Protein AF-A0A926AJ65-F1 (afdb_monomer_lite)

Secondary structure (DSSP, 8-state):
-TT----HHHHHHHHHHHHHHHHHHHHHHHHTTPPSS--GGGGSHHHHHHHHHHHHHHHHHHHHHHHHH----HHHHHHHHTTT-TTHHHHHHHHHHTT--HHHHHHHHHHHHHHHHHTT--SGGGS-HHHHHHHHHHTT--S----GGGGGG-SHHHHHHH--STT-SSHHHHHHHHHHHHHHHT-

Foldseek 3Di:
DVPDDDPVLVVLLVVLVVLLVVLVVVVCVLPPPDDPDDDPSCVCNCVSVVVNVVSVVVSVVVVVVCVVPDDDDCVVVQVCQQAPAPLLVLLLVVVVVVPDPSVLSNVLSVVLSVVCVVVVHGHSLPDDQVSSQVSCVVSVNPVDRDDPVSCCSTTPVSVQVPPDDQPRPDDPNVVVVVVVVCVVVVD

pLDDT: mean 94.59, std 4.13, range [70.62, 98.5]

Radius of gyration: 26.67 Å; chains: 1; bounding box: 52×40×73 Å

Sequence (187 aa):
MPQKRNPDMLELIRGRCGNVYGDLFALMTILKGLPIGYNRDLQEDKRIVFRAYDTVSSCLTMAAAIVNSASYDKEKIEPTLDRGFLDATSLAEYLVTKGVPFRTAHHIVGTLVAKCEKDGKHALSQLSLDEFNEALKSHSVQSVTLTNEVYESLGAKNVVKRYQSAGAAGGKPFEEQLNSWKERLGV

Structure (mmCIF, N/CA/C/O backbone):
data_AF-A0A926AJ65-F1
#
_entry.id   AF-A0A926AJ65-F1
#
loop_
_atom_site.group_PDB
_atom_site.id
_atom_site.type_symbol
_atom_site.label_atom_id
_atom_site.label_alt_id
_atom_site.label_comp_id
_atom_site.label_asym_id
_atom_site.label_entity_id
_atom_site.label_seq_id
_atom_site.pdbx_PDB_ins_code
_atom_site.Cartn_x
_atom_site.Cartn_y
_atom_site.Cartn_z
_atom_site.occupancy
_atom_site.B_iso_or_equiv
_atom_site.auth_seq_id
_atom_site.auth_comp_id
_atom_site.auth_asym_id
_atom_site.auth_atom_id
_atom_site.pdbx_PDB_model_num
ATOM 1 N N . MET A 1 1 ? 23.328 -17.833 10.676 1.00 70.62 1 MET A N 1
ATOM 2 C CA . MET A 1 1 ? 21.963 -17.543 11.174 1.00 70.62 1 MET A CA 1
ATOM 3 C C . MET A 1 1 ? 20.959 -18.237 10.252 1.00 70.62 1 MET A C 1
ATOM 5 O O . MET A 1 1 ? 20.548 -17.619 9.279 1.00 70.62 1 MET A O 1
ATOM 9 N N . PRO A 1 2 ? 20.620 -19.519 10.487 1.00 80.50 2 PRO A N 1
ATOM 10 C CA . PRO A 1 2 ? 19.770 -20.323 9.587 1.00 80.50 2 PRO A CA 1
ATOM 11 C C . PRO A 1 2 ? 18.375 -19.735 9.306 1.00 80.50 2 PRO A C 1
ATOM 13 O O . PRO A 1 2 ? 17.802 -19.940 8.244 1.00 80.50 2 PRO A O 1
ATOM 16 N N . GLN A 1 3 ? 17.844 -18.971 10.256 1.00 85.94 3 GLN A N 1
ATOM 17 C CA . GLN A 1 3 ? 16.554 -18.290 10.190 1.00 85.94 3 GLN A CA 1
ATOM 18 C C . GLN A 1 3 ? 16.587 -16.968 9.409 1.00 85.94 3 GLN A C 1
ATOM 20 O O . GLN A 1 3 ? 15.540 -16.452 9.025 1.00 85.94 3 GLN A O 1
ATOM 25 N N . LYS A 1 4 ? 17.776 -16.384 9.204 1.00 90.94 4 LYS A N 1
ATOM 26 C CA . LYS A 1 4 ? 17.916 -15.088 8.538 1.00 90.94 4 LYS A CA 1
ATOM 27 C C . LYS A 1 4 ? 17.890 -15.309 7.029 1.00 90.94 4 LYS A C 1
ATOM 29 O O . LYS A 1 4 ? 18.892 -15.705 6.443 1.00 90.94 4 LYS A O 1
ATOM 34 N N . ARG A 1 5 ? 16.737 -15.045 6.418 1.00 88.44 5 ARG A N 1
ATOM 35 C CA . ARG A 1 5 ? 16.595 -14.937 4.963 1.00 88.44 5 ARG A CA 1
ATOM 36 C C . ARG A 1 5 ? 16.690 -13.468 4.582 1.00 88.44 5 ARG A C 1
ATOM 38 O O . ARG A 1 5 ? 15.913 -12.659 5.084 1.00 88.44 5 ARG A O 1
ATOM 45 N N . ASN A 1 6 ? 17.650 -13.128 3.734 1.00 94.81 6 ASN A N 1
ATOM 46 C CA . ASN A 1 6 ? 17.783 -11.770 3.228 1.00 94.81 6 ASN A CA 1
ATOM 47 C C . ASN A 1 6 ? 16.851 -11.593 2.019 1.00 94.81 6 ASN A C 1
ATOM 49 O O . ASN A 1 6 ? 16.730 -12.512 1.205 1.00 94.81 6 ASN A O 1
ATOM 53 N N . PRO A 1 7 ? 16.190 -10.438 1.867 1.00 95.25 7 PRO A N 1
ATOM 54 C CA . PRO A 1 7 ? 15.351 -10.152 0.711 1.00 95.25 7 PRO A CA 1
ATOM 55 C C . PRO A 1 7 ? 16.193 -9.724 -0.508 1.00 95.25 7 PRO A C 1
ATOM 57 O O . PRO A 1 7 ? 15.849 -8.758 -1.186 1.00 95.25 7 PRO A O 1
ATOM 60 N N . ASP A 1 8 ? 17.285 -10.439 -0.812 1.00 96.06 8 ASP A N 1
ATOM 61 C CA . ASP A 1 8 ? 18.315 -10.015 -1.779 1.00 96.06 8 ASP A CA 1
ATOM 62 C C . ASP A 1 8 ? 17.716 -9.681 -3.154 1.00 96.06 8 ASP A C 1
ATOM 64 O O . ASP A 1 8 ? 18.039 -8.666 -3.768 1.00 96.06 8 ASP A O 1
ATOM 68 N N . MET A 1 9 ? 16.782 -10.506 -3.638 1.00 95.81 9 MET A N 1
ATOM 69 C CA . MET A 1 9 ? 16.136 -10.271 -4.933 1.00 95.81 9 MET A CA 1
ATOM 70 C C . MET A 1 9 ? 15.247 -9.021 -4.933 1.00 95.81 9 MET A C 1
ATOM 72 O O . MET A 1 9 ? 15.225 -8.298 -5.925 1.00 95.81 9 MET A O 1
ATOM 76 N N . LEU A 1 10 ? 14.554 -8.721 -3.829 1.00 97.06 10 LEU A N 1
ATOM 77 C CA . LEU A 1 10 ? 13.775 -7.483 -3.698 1.00 97.06 10 LEU A CA 1
ATOM 78 C C . LEU A 1 10 ? 14.698 -6.258 -3.659 1.00 97.06 10 LEU A C 1
ATOM 80 O O . LEU A 1 10 ? 14.395 -5.231 -4.269 1.00 97.06 10 LEU A O 1
ATOM 84 N N . GLU A 1 11 ? 15.846 -6.371 -2.989 1.00 98.25 11 GLU A N 1
ATOM 85 C CA . GLU A 1 11 ? 16.864 -5.320 -2.962 1.00 98.25 11 GLU A CA 1
ATOM 86 C C . GLU A 1 11 ? 17.446 -5.059 -4.355 1.00 98.25 11 GLU A C 1
ATOM 88 O O . GLU A 1 11 ? 17.539 -3.900 -4.767 1.00 98.25 11 GLU A O 1
ATOM 93 N N . LEU A 1 12 ? 17.756 -6.115 -5.113 1.00 98.00 12 LEU A N 1
ATOM 94 C CA . LEU A 1 12 ? 18.240 -6.007 -6.489 1.00 98.00 12 LEU A CA 1
ATOM 95 C C . LEU A 1 12 ? 17.191 -5.416 -7.434 1.00 98.00 12 LEU A C 1
ATOM 97 O O . LEU A 1 12 ? 17.538 -4.546 -8.230 1.00 98.00 12 LEU A O 1
ATOM 101 N N . ILE A 1 13 ? 15.925 -5.842 -7.347 1.00 98.25 13 ILE A N 1
ATOM 102 C CA . ILE A 1 13 ? 14.828 -5.262 -8.143 1.00 98.25 13 ILE A CA 1
ATOM 103 C C . ILE A 1 13 ? 14.740 -3.754 -7.884 1.00 98.25 13 ILE A C 1
ATOM 105 O O . ILE A 1 13 ? 14.717 -2.965 -8.830 1.00 98.25 13 ILE A O 1
ATOM 109 N N . ARG A 1 14 ? 14.769 -3.341 -6.610 1.00 98.25 14 ARG A N 1
ATOM 110 C CA . ARG A 1 14 ? 14.761 -1.923 -6.227 1.00 98.25 14 ARG A CA 1
ATOM 111 C C . ARG A 1 14 ? 15.988 -1.177 -6.759 1.00 98.25 14 ARG A C 1
ATOM 113 O O . ARG A 1 14 ? 15.835 -0.096 -7.317 1.00 98.25 14 ARG A O 1
ATOM 120 N N . GLY A 1 15 ? 17.187 -1.742 -6.620 1.00 98.19 15 GLY A N 1
ATOM 121 C CA . GLY A 1 15 ? 18.431 -1.119 -7.084 1.00 98.19 15 GLY A CA 1
ATOM 122 C C . GLY A 1 15 ? 18.492 -0.949 -8.605 1.00 98.19 15 GLY A C 1
ATOM 123 O O . GLY A 1 15 ? 18.902 0.098 -9.102 1.00 98.19 15 GLY A O 1
ATOM 124 N N . ARG A 1 16 ? 18.005 -1.942 -9.358 1.00 98.12 16 ARG A N 1
ATOM 125 C CA . ARG A 1 16 ? 17.965 -1.928 -10.831 1.00 98.12 16 ARG A CA 1
ATOM 126 C C . ARG A 1 16 ? 17.068 -0.837 -11.415 1.00 98.12 16 ARG A C 1
ATOM 128 O O . ARG A 1 16 ? 17.271 -0.471 -12.570 1.00 98.12 16 ARG A O 1
ATOM 135 N N . CYS A 1 17 ? 16.150 -0.266 -10.633 1.00 98.12 17 CYS A N 1
ATOM 136 C CA . CYS A 1 17 ? 15.408 0.935 -11.027 1.00 98.12 17 CYS A CA 1
ATOM 137 C C . CYS A 1 17 ? 16.356 2.074 -11.454 1.00 98.12 17 CYS A C 1
ATOM 139 O O . CYS A 1 17 ? 16.127 2.728 -12.470 1.00 98.12 17 CYS A O 1
ATOM 141 N N . GLY A 1 18 ? 17.487 2.239 -10.753 1.00 98.12 18 GLY A N 1
ATOM 142 C CA . GLY A 1 18 ? 18.501 3.236 -11.101 1.00 98.12 18 GLY A CA 1
ATOM 143 C C . GLY A 1 18 ? 19.121 3.026 -12.486 1.00 98.12 18 GLY A C 1
ATOM 144 O O . GLY A 1 18 ? 19.379 4.000 -13.189 1.00 98.12 18 GLY A O 1
ATOM 145 N N . ASN A 1 19 ? 19.296 1.773 -12.921 1.00 95.81 19 ASN A N 1
ATOM 146 C CA . ASN A 1 19 ? 19.821 1.468 -14.255 1.00 95.81 19 ASN A CA 1
ATOM 147 C C . ASN A 1 19 ? 18.843 1.909 -15.347 1.00 95.81 19 ASN A C 1
ATOM 149 O O . ASN A 1 19 ? 19.255 2.564 -16.297 1.00 95.81 19 ASN A O 1
ATOM 153 N N . VAL A 1 20 ? 17.552 1.609 -15.173 1.00 98.19 20 VAL A N 1
ATOM 154 C CA . VAL A 1 20 ? 16.499 1.983 -16.132 1.00 98.19 20 VAL A CA 1
ATOM 155 C C . VAL A 1 20 ? 16.359 3.504 -16.227 1.00 98.19 20 VAL A C 1
ATOM 157 O O . VAL A 1 20 ? 16.194 4.046 -17.318 1.00 98.19 20 VAL A O 1
ATOM 160 N N . TYR A 1 21 ? 16.488 4.221 -15.106 1.00 98.50 21 TYR A N 1
ATOM 161 C CA . TYR A 1 21 ? 16.575 5.682 -15.135 1.00 98.50 21 TYR A CA 1
ATOM 162 C C . TYR A 1 21 ? 17.823 6.162 -15.874 1.00 98.50 21 TYR A C 1
ATOM 164 O O . TYR A 1 21 ? 17.714 7.036 -16.729 1.00 98.50 21 TYR A O 1
ATOM 172 N N . GLY A 1 22 ? 18.991 5.575 -15.606 1.00 98.31 22 GLY A N 1
ATOM 173 C CA . GLY A 1 22 ? 20.217 5.889 -16.341 1.00 98.31 22 GLY A CA 1
ATOM 174 C C . GLY A 1 22 ? 20.065 5.699 -17.853 1.00 98.31 22 GLY A C 1
ATOM 175 O O . GLY A 1 22 ? 20.469 6.571 -18.619 1.00 98.31 22 GLY A O 1
ATOM 176 N N . ASP A 1 23 ? 19.421 4.609 -18.275 1.00 98.12 23 ASP A N 1
ATOM 177 C CA . ASP A 1 23 ? 19.080 4.336 -19.673 1.00 98.12 23 ASP A CA 1
ATOM 178 C C . ASP A 1 23 ? 18.185 5.430 -20.268 1.00 98.12 23 ASP A C 1
ATOM 180 O O . ASP A 1 23 ? 18.505 6.006 -21.311 1.00 98.12 23 ASP A O 1
ATOM 184 N N . LEU A 1 24 ? 17.102 5.790 -19.575 1.00 98.31 24 LEU A N 1
ATOM 185 C CA . LEU A 1 24 ? 16.201 6.858 -20.006 1.00 98.31 24 LEU A CA 1
ATOM 186 C C . LEU A 1 24 ? 16.937 8.198 -20.171 1.00 98.31 24 LEU A C 1
ATOM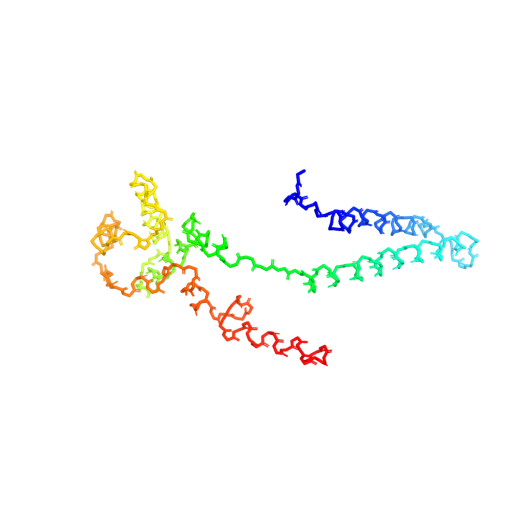 188 O O . LEU A 1 24 ? 16.803 8.859 -21.203 1.00 98.31 24 LEU A O 1
ATOM 192 N N . PHE A 1 25 ? 17.735 8.600 -19.179 1.00 98.50 25 PHE A N 1
ATOM 193 C CA . PHE A 1 25 ? 18.487 9.857 -19.225 1.00 98.50 25 PHE A CA 1
ATOM 194 C C . PHE A 1 25 ? 19.553 9.867 -20.324 1.00 98.50 25 PHE A C 1
ATOM 196 O O . PHE A 1 25 ? 19.731 10.896 -20.982 1.00 98.50 25 PHE A O 1
ATOM 203 N N . ALA A 1 26 ? 20.227 8.741 -20.567 1.00 98.06 26 ALA A N 1
ATOM 204 C CA . ALA A 1 26 ? 21.173 8.612 -21.669 1.00 98.06 26 ALA A CA 1
ATOM 205 C C . ALA A 1 26 ? 20.478 8.824 -23.023 1.00 98.06 26 ALA A C 1
ATOM 207 O O . ALA A 1 26 ? 20.933 9.647 -23.818 1.00 98.06 26 A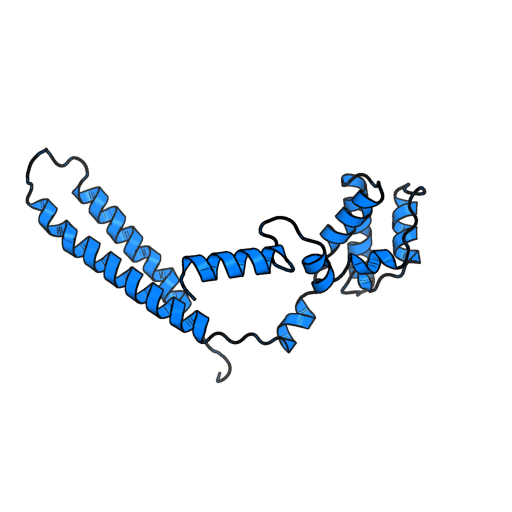LA A O 1
ATOM 208 N N . LEU A 1 27 ? 19.334 8.166 -23.252 1.00 98.00 27 LEU A N 1
ATOM 209 C CA . LEU A 1 27 ? 18.575 8.308 -24.497 1.00 98.00 27 LEU A CA 1
ATOM 210 C C . LEU A 1 27 ? 18.075 9.744 -24.707 1.00 98.00 27 LEU A C 1
ATOM 212 O O . LEU A 1 27 ? 18.262 10.308 -25.784 1.00 98.00 27 LEU A O 1
ATOM 216 N N . MET A 1 28 ? 17.498 10.367 -23.674 1.00 98.38 28 MET A N 1
ATOM 217 C CA . MET A 1 28 ? 17.066 11.770 -23.744 1.00 98.38 28 MET A CA 1
ATOM 218 C C . MET A 1 28 ? 18.229 12.715 -24.073 1.00 98.38 28 MET A C 1
ATOM 220 O O . MET A 1 28 ? 18.050 13.677 -24.815 1.00 98.38 28 MET A O 1
ATOM 224 N N . THR A 1 29 ? 19.423 12.437 -23.544 1.00 98.06 29 THR A N 1
ATOM 225 C CA . THR A 1 29 ? 20.615 13.261 -23.780 1.00 98.06 29 THR A CA 1
ATOM 226 C C . THR A 1 29 ? 21.136 13.118 -25.208 1.00 98.06 29 THR A C 1
ATOM 228 O O . THR A 1 29 ? 21.484 14.128 -25.809 1.00 98.06 29 THR A O 1
ATOM 231 N N . ILE A 1 30 ? 21.129 11.907 -25.775 1.00 97.00 30 ILE A N 1
ATOM 232 C CA . ILE A 1 30 ? 21.498 11.666 -27.183 1.00 97.00 30 ILE A CA 1
ATOM 233 C C . ILE A 1 30 ? 20.564 12.428 -28.133 1.00 97.00 30 ILE A C 1
ATOM 235 O O . ILE A 1 30 ? 21.006 12.995 -29.127 1.00 97.00 30 ILE A O 1
ATOM 239 N N . LEU A 1 31 ? 19.267 12.468 -27.821 1.00 97.38 31 LEU A N 1
ATOM 240 C CA . LEU A 1 31 ? 18.266 13.143 -28.654 1.00 97.38 31 LEU A CA 1
ATOM 241 C C . LEU A 1 31 ? 18.272 14.672 -28.504 1.00 97.38 31 LEU A C 1
ATOM 243 O O . LEU A 1 31 ? 17.740 15.385 -29.358 1.00 97.38 31 LEU A O 1
ATOM 247 N N . LYS A 1 32 ? 18.841 15.198 -27.416 1.00 98.12 32 LYS A N 1
ATOM 248 C CA . LYS A 1 32 ? 18.793 16.623 -27.086 1.00 98.12 32 LYS A CA 1
ATOM 249 C C . LYS A 1 32 ? 19.530 17.457 -28.140 1.00 98.12 32 LYS A C 1
ATOM 251 O O . LYS A 1 32 ? 20.755 17.494 -28.172 1.00 98.12 32 LYS A O 1
ATOM 256 N N . GLY A 1 33 ? 18.771 18.233 -28.913 1.00 97.69 33 GLY A N 1
ATOM 257 C CA . GLY A 1 33 ? 19.322 19.182 -29.887 1.00 97.69 33 GLY A CA 1
ATOM 258 C C . GLY A 1 33 ? 19.838 18.532 -31.172 1.00 97.69 33 GLY A C 1
ATOM 259 O O . GLY A 1 33 ? 20.563 19.183 -31.921 1.00 97.69 33 GLY A O 1
ATOM 260 N N . LEU A 1 34 ? 19.470 17.273 -31.432 1.00 97.38 34 LEU A N 1
ATOM 261 C CA . LEU A 1 34 ? 19.859 16.567 -32.646 1.00 97.38 34 LEU A CA 1
ATOM 262 C C . LEU A 1 34 ? 19.136 17.184 -33.866 1.00 97.38 34 LEU A C 1
ATOM 264 O O . LEU A 1 34 ? 17.908 17.324 -33.829 1.00 97.38 34 LEU A O 1
ATOM 268 N N . PRO A 1 35 ? 19.850 17.589 -34.935 1.00 97.00 35 PRO A N 1
ATOM 269 C CA . PRO A 1 35 ? 19.223 18.170 -36.119 1.00 97.00 35 PRO A CA 1
ATOM 270 C C . PRO A 1 35 ? 18.374 17.132 -36.865 1.00 97.00 35 PRO A C 1
ATOM 272 O O . PRO A 1 35 ? 18.579 15.925 -36.732 1.00 97.00 35 PRO A O 1
ATOM 275 N N . ILE A 1 36 ? 17.420 17.601 -37.674 1.00 95.88 36 ILE A N 1
ATOM 276 C CA . ILE A 1 36 ? 16.514 16.726 -38.430 1.00 95.88 36 ILE A CA 1
ATOM 277 C C . ILE A 1 36 ? 17.266 15.854 -39.446 1.00 95.88 36 ILE A C 1
ATOM 279 O O . ILE A 1 36 ? 18.265 16.265 -40.033 1.00 95.88 36 ILE A O 1
ATOM 283 N N . GLY A 1 37 ? 16.733 14.658 -39.685 1.00 96.50 37 GLY A N 1
ATOM 284 C CA . GLY A 1 37 ? 17.332 13.652 -40.552 1.00 96.50 37 GLY A CA 1
ATOM 285 C C . GLY A 1 37 ? 18.080 12.588 -39.755 1.00 96.50 37 GLY A C 1
ATOM 286 O O . GLY A 1 37 ? 17.975 12.494 -38.532 1.00 96.50 37 GLY A O 1
ATOM 287 N N . TYR A 1 38 ? 18.805 11.734 -40.467 1.00 97.00 38 TYR A N 1
ATOM 288 C CA . TYR A 1 38 ? 19.589 10.679 -39.841 1.00 97.00 38 TYR A CA 1
ATOM 289 C C . TYR A 1 38 ? 20.925 11.226 -39.331 1.00 97.00 38 TYR A C 1
ATOM 291 O O . TYR A 1 38 ? 21.710 11.768 -40.107 1.00 97.00 38 TYR A O 1
ATOM 299 N N . ASN A 1 39 ? 21.202 10.997 -38.047 1.00 98.19 39 ASN A N 1
ATOM 300 C CA . ASN A 1 39 ? 22.499 11.244 -37.420 1.00 98.19 39 ASN A CA 1
ATOM 301 C C . ASN A 1 39 ? 23.030 9.923 -36.854 1.00 98.19 39 ASN A C 1
ATOM 303 O O . ASN A 1 39 ? 22.259 9.099 -36.352 1.00 98.19 39 ASN A O 1
ATOM 307 N N . ARG A 1 40 ? 24.346 9.698 -36.938 1.00 97.81 40 ARG A N 1
ATOM 308 C CA . ARG A 1 40 ? 24.954 8.414 -36.549 1.00 97.81 40 ARG A CA 1
ATOM 309 C C . ARG A 1 40 ? 24.884 8.154 -35.039 1.00 97.81 40 ARG A C 1
ATOM 311 O O . ARG A 1 40 ? 24.916 6.996 -34.637 1.00 97.81 40 ARG A O 1
ATOM 318 N N . ASP A 1 41 ? 24.698 9.198 -34.235 1.00 97.81 41 ASP A N 1
ATOM 319 C CA . ASP A 1 41 ? 24.413 9.177 -32.794 1.00 97.81 41 ASP A CA 1
ATOM 320 C C . ASP A 1 41 ? 23.258 8.222 -32.446 1.00 97.81 41 ASP A C 1
ATOM 322 O O . ASP A 1 41 ? 23.304 7.508 -31.444 1.00 97.81 41 ASP A O 1
ATOM 326 N N . LEU A 1 42 ? 22.261 8.115 -33.338 1.00 97.44 42 LEU A N 1
ATOM 327 C CA . LEU A 1 42 ? 21.121 7.198 -33.211 1.00 97.44 42 LEU A CA 1
ATOM 328 C C . LEU A 1 42 ? 21.508 5.713 -33.315 1.00 97.44 42 LEU A C 1
ATOM 330 O O . LEU A 1 42 ? 20.640 4.852 -33.271 1.00 97.44 42 LEU A O 1
ATOM 334 N N . GLN A 1 43 ? 22.786 5.370 -33.473 1.00 97.69 43 GLN A N 1
ATOM 335 C CA . GLN A 1 43 ? 23.244 3.986 -33.368 1.00 97.69 43 GLN A CA 1
ATOM 336 C C . GLN A 1 43 ? 23.261 3.482 -31.908 1.00 97.69 43 GLN A C 1
ATOM 338 O O . GLN A 1 43 ? 23.171 2.270 -31.695 1.00 97.69 43 GLN A O 1
ATOM 343 N N . GLU A 1 44 ? 23.341 4.376 -30.915 1.00 97.56 44 GLU A N 1
ATOM 344 C CA . GLU A 1 44 ? 23.395 4.010 -29.487 1.00 97.56 44 GLU A CA 1
ATOM 345 C C . GLU A 1 44 ? 22.021 3.666 -28.875 1.00 97.56 44 GLU A C 1
ATOM 347 O O . GLU A 1 44 ? 21.950 3.018 -27.828 1.00 97.56 44 GLU A O 1
ATOM 352 N N . ASP A 1 45 ? 20.921 4.024 -29.545 1.00 97.31 45 ASP A N 1
ATOM 353 C CA . ASP A 1 45 ? 19.539 3.850 -29.069 1.00 97.31 45 ASP A CA 1
ATOM 354 C C . ASP A 1 45 ? 19.205 2.404 -28.645 1.00 97.31 45 ASP A C 1
ATOM 356 O O . ASP A 1 45 ? 18.667 2.154 -27.566 1.00 97.31 45 ASP A O 1
ATOM 360 N N . LYS A 1 46 ? 19.578 1.430 -29.474 1.00 97.88 46 LYS A N 1
ATOM 361 C CA . LYS A 1 46 ? 19.223 0.017 -29.342 1.00 97.88 46 LYS A CA 1
ATOM 362 C C . LYS A 1 46 ? 19.861 -0.599 -28.114 1.00 97.88 46 LYS A C 1
ATOM 364 O O . LYS A 1 46 ? 19.208 -1.354 -27.407 1.00 97.88 46 LYS A O 1
ATOM 369 N N . ARG A 1 47 ? 21.118 -0.254 -27.825 1.00 95.94 47 ARG A N 1
ATOM 370 C CA . ARG A 1 47 ? 21.830 -0.774 -26.650 1.00 95.94 47 ARG A CA 1
ATOM 371 C C . ARG A 1 47 ? 21.154 -0.330 -25.358 1.00 95.94 47 ARG A C 1
ATOM 373 O O . ARG A 1 47 ? 20.996 -1.140 -24.450 1.00 95.94 47 ARG A O 1
ATOM 380 N N . ILE A 1 48 ? 20.728 0.931 -25.314 1.00 97.75 48 ILE A N 1
ATOM 381 C CA . ILE A 1 48 ? 20.029 1.523 -24.172 1.00 97.75 48 ILE A CA 1
ATOM 382 C C . ILE A 1 48 ? 18.660 0.858 -23.985 1.00 97.75 48 ILE A C 1
ATOM 384 O O . ILE A 1 48 ? 18.338 0.390 -22.895 1.00 97.75 48 ILE A O 1
ATOM 388 N N . VAL A 1 49 ? 17.873 0.751 -25.060 1.00 97.69 49 VAL A N 1
ATOM 389 C CA . VAL A 1 49 ? 16.527 0.162 -24.997 1.00 97.69 49 VAL A CA 1
ATOM 390 C C . VAL A 1 49 ? 16.577 -1.329 -24.662 1.00 97.69 49 VAL A C 1
ATOM 392 O O . VAL A 1 49 ? 15.806 -1.780 -23.818 1.00 97.69 49 VAL A O 1
ATOM 395 N N . PHE A 1 50 ? 17.488 -2.098 -25.266 1.00 98.25 50 PHE A N 1
ATOM 396 C CA . PHE A 1 50 ? 17.625 -3.531 -24.981 1.00 98.25 50 PHE A CA 1
ATOM 397 C C . PHE A 1 50 ? 18.055 -3.774 -23.536 1.00 98.25 50 PHE A C 1
ATOM 399 O O . PHE A 1 50 ? 17.442 -4.586 -22.850 1.00 98.25 50 PHE A O 1
ATOM 406 N N . ARG A 1 51 ? 19.025 -3.007 -23.022 1.00 97.69 51 ARG A N 1
ATOM 407 C CA . ARG A 1 51 ? 19.440 -3.114 -21.618 1.00 97.69 51 ARG A CA 1
ATOM 408 C C . ARG A 1 51 ? 18.297 -2.807 -20.649 1.00 97.69 51 ARG A C 1
ATOM 410 O O . ARG A 1 51 ? 18.112 -3.543 -19.674 1.00 97.69 51 ARG A O 1
ATOM 417 N N . ALA A 1 52 ? 17.524 -1.754 -20.914 1.00 98.12 52 ALA A N 1
ATOM 418 C CA . ALA A 1 52 ? 16.361 -1.409 -20.104 1.00 98.12 52 ALA A CA 1
ATOM 419 C C . ALA A 1 52 ? 15.299 -2.520 -20.155 1.00 98.12 52 ALA A C 1
ATOM 421 O O . ALA A 1 52 ? 14.796 -2.941 -19.111 1.00 98.12 52 ALA A O 1
ATOM 422 N N . TYR A 1 53 ? 15.010 -3.044 -21.350 1.00 98.25 53 TYR A N 1
ATOM 423 C CA . TYR A 1 53 ? 14.070 -4.144 -21.555 1.00 98.25 53 TYR A CA 1
ATOM 424 C C . TYR A 1 53 ? 14.483 -5.414 -20.800 1.00 98.25 53 TYR A C 1
ATOM 426 O O . TYR A 1 53 ? 13.671 -5.970 -20.058 1.00 98.25 53 TYR A O 1
ATOM 434 N N . ASP A 1 54 ? 15.739 -5.847 -20.924 1.00 98.19 54 ASP A N 1
ATOM 435 C CA . ASP A 1 54 ? 16.262 -7.039 -20.244 1.00 98.19 54 ASP A CA 1
ATOM 436 C C . ASP A 1 54 ? 16.209 -6.872 -18.719 1.00 98.19 54 ASP A C 1
ATOM 438 O O . ASP A 1 54 ? 15.838 -7.787 -17.970 1.00 98.19 54 ASP A O 1
ATOM 442 N N . THR A 1 55 ? 16.524 -5.666 -18.240 1.00 98.19 55 THR A N 1
ATOM 443 C CA . THR A 1 55 ? 16.457 -5.324 -16.817 1.00 98.19 55 THR A CA 1
ATOM 444 C C . THR A 1 55 ? 15.026 -5.433 -16.296 1.00 98.19 55 THR A C 1
ATOM 446 O O . THR A 1 55 ? 14.788 -6.136 -15.314 1.00 98.19 55 THR A O 1
ATOM 449 N N . VAL A 1 56 ? 14.059 -4.788 -16.954 1.00 98.25 56 VAL A N 1
ATOM 450 C CA . VAL A 1 56 ? 12.651 -4.821 -16.532 1.00 98.25 56 VAL A CA 1
ATOM 451 C C . VAL A 1 56 ? 12.080 -6.236 -16.630 1.00 98.25 56 VAL A C 1
ATOM 453 O O . VAL A 1 56 ? 11.468 -6.709 -15.674 1.00 98.25 56 VAL A O 1
ATOM 456 N N . SER A 1 57 ? 12.338 -6.946 -17.729 1.00 98.44 57 SER A N 1
ATOM 457 C CA . SER A 1 57 ? 11.838 -8.309 -17.952 1.00 98.44 57 SER A CA 1
ATOM 458 C C . SER A 1 57 ? 12.342 -9.288 -16.890 1.00 98.44 57 SER A C 1
ATOM 460 O O . SER A 1 57 ? 11.563 -10.068 -16.332 1.00 98.44 57 SER A O 1
ATOM 462 N N . SER A 1 58 ? 13.632 -9.217 -16.544 1.00 97.75 58 SER A N 1
ATOM 463 C CA . SER A 1 58 ? 14.205 -10.060 -15.488 1.00 97.75 58 SER A CA 1
ATOM 464 C C . SER A 1 58 ? 13.660 -9.706 -14.100 1.00 97.75 58 SER A C 1
ATOM 466 O O . SER A 1 58 ? 13.377 -10.606 -13.307 1.00 97.75 58 SER A O 1
ATOM 468 N N . CYS A 1 59 ? 13.448 -8.417 -13.811 1.00 98.31 59 CYS A N 1
ATOM 469 C CA . CYS A 1 59 ? 12.829 -7.969 -12.564 1.00 98.31 59 CYS A CA 1
ATOM 470 C C . CYS A 1 59 ? 11.379 -8.448 -12.433 1.00 98.31 59 CYS A C 1
ATOM 472 O O . CYS A 1 59 ? 11.012 -8.937 -11.368 1.00 98.31 59 CYS A O 1
ATOM 474 N N . LEU A 1 60 ? 10.570 -8.359 -13.494 1.00 98.19 60 LEU A N 1
ATOM 475 C CA . LEU A 1 60 ? 9.182 -8.836 -13.494 1.00 98.19 60 LEU A CA 1
ATOM 476 C C . LEU A 1 60 ? 9.102 -10.354 -13.309 1.00 98.19 60 LEU A C 1
ATOM 478 O O . LEU A 1 60 ? 8.324 -10.829 -12.483 1.00 98.19 60 LEU A O 1
ATOM 482 N N . THR A 1 61 ? 9.955 -11.103 -14.013 1.00 97.94 61 THR A N 1
ATOM 483 C CA . THR A 1 61 ? 10.058 -12.565 -13.864 1.00 97.94 61 THR A CA 1
ATOM 484 C C . THR A 1 61 ? 10.364 -12.946 -12.415 1.00 97.94 61 THR A C 1
ATOM 486 O O . THR A 1 61 ? 9.702 -13.806 -11.833 1.00 97.94 61 THR A O 1
ATOM 489 N N . MET A 1 62 ? 11.337 -12.270 -11.799 1.00 97.56 62 MET A N 1
ATOM 490 C CA . MET A 1 62 ? 11.709 -12.530 -10.412 1.00 97.56 62 MET A CA 1
ATOM 491 C C . MET A 1 62 ? 10.623 -12.083 -9.424 1.00 97.56 62 MET A C 1
ATOM 493 O O . MET A 1 62 ? 10.329 -12.803 -8.475 1.00 97.56 62 MET A O 1
ATOM 497 N N . ALA A 1 63 ? 9.987 -10.929 -9.647 1.00 97.88 63 ALA A N 1
ATOM 498 C CA . ALA A 1 63 ? 8.898 -10.438 -8.804 1.00 97.88 63 ALA A CA 1
ATOM 499 C C . ALA A 1 63 ? 7.719 -11.423 -8.771 1.00 97.88 63 ALA A C 1
ATOM 501 O O . ALA A 1 63 ? 7.213 -11.732 -7.692 1.00 97.88 63 ALA A O 1
ATOM 502 N N . ALA A 1 64 ? 7.335 -11.973 -9.927 1.00 97.12 64 ALA A N 1
ATOM 503 C CA . ALA A 1 64 ? 6.302 -13.001 -10.015 1.00 97.12 64 ALA A CA 1
ATOM 504 C C . ALA A 1 64 ? 6.680 -14.263 -9.221 1.00 97.12 64 ALA A C 1
ATOM 506 O O . ALA A 1 64 ? 5.865 -14.773 -8.453 1.00 97.12 64 ALA A O 1
ATOM 507 N N . ALA A 1 65 ? 7.929 -14.731 -9.338 1.00 96.88 65 ALA A N 1
ATOM 508 C CA . ALA A 1 65 ? 8.419 -15.879 -8.575 1.00 96.88 65 ALA A CA 1
ATOM 509 C C . ALA A 1 65 ? 8.396 -15.625 -7.057 1.00 96.88 65 ALA A C 1
ATOM 511 O O . ALA A 1 65 ? 7.964 -16.491 -6.295 1.00 96.88 65 ALA A O 1
ATOM 512 N N . ILE A 1 66 ? 8.800 -14.427 -6.617 1.00 96.38 66 ILE A N 1
ATOM 513 C CA . ILE A 1 66 ? 8.759 -14.029 -5.204 1.00 96.38 66 ILE A CA 1
ATOM 514 C C . ILE A 1 66 ? 7.325 -14.090 -4.683 1.00 96.38 66 ILE A C 1
ATOM 516 O O . ILE A 1 66 ? 7.087 -14.768 -3.685 1.00 96.38 66 ILE A O 1
ATOM 520 N N . VAL A 1 67 ? 6.376 -13.445 -5.370 1.00 95.94 67 VAL A N 1
ATOM 521 C CA . VAL A 1 67 ? 4.959 -13.435 -4.969 1.00 95.94 67 VAL A CA 1
ATOM 522 C C . VAL A 1 67 ? 4.389 -14.853 -4.928 1.00 95.94 67 VAL A C 1
ATOM 524 O O . VAL A 1 67 ? 3.737 -15.213 -3.954 1.00 95.94 67 VAL A O 1
ATOM 527 N N . ASN A 1 68 ? 4.688 -15.686 -5.928 1.00 96.12 68 ASN A N 1
ATOM 528 C CA . ASN A 1 68 ? 4.213 -17.071 -5.982 1.00 96.12 68 ASN A CA 1
ATOM 529 C C . ASN A 1 68 ? 4.788 -17.954 -4.858 1.00 96.12 68 ASN A C 1
ATOM 531 O O . ASN A 1 68 ? 4.150 -18.906 -4.422 1.00 96.12 68 ASN A O 1
ATOM 535 N N . SER A 1 69 ? 5.998 -17.646 -4.387 1.00 95.12 69 SER A N 1
ATOM 536 C CA . SER A 1 69 ? 6.658 -18.373 -3.293 1.00 95.12 69 SER A CA 1
ATOM 537 C C . SER A 1 69 ? 6.368 -17.806 -1.899 1.00 95.12 69 SER A C 1
ATOM 539 O O . SER A 1 69 ? 6.843 -18.355 -0.901 1.00 95.12 69 SER A O 1
ATOM 541 N N . ALA A 1 70 ? 5.635 -16.693 -1.810 1.00 94.19 70 ALA A N 1
ATOM 542 C CA . ALA A 1 70 ? 5.392 -16.010 -0.551 1.00 94.19 70 ALA A CA 1
ATOM 543 C C . ALA A 1 70 ? 4.490 -16.844 0.370 1.00 94.19 70 ALA A C 1
ATOM 545 O O . ALA A 1 70 ? 3.445 -17.354 -0.028 1.00 94.19 70 ALA A O 1
ATOM 546 N N . SER A 1 71 ? 4.879 -16.935 1.640 1.00 94.25 71 SER A N 1
ATOM 547 C CA . SER A 1 71 ? 4.094 -17.570 2.698 1.00 94.25 71 SER A CA 1
ATOM 548 C C . SER A 1 71 ? 3.826 -16.565 3.811 1.00 94.25 71 SER A C 1
ATOM 550 O O . SER A 1 71 ? 4.761 -15.928 4.302 1.00 94.25 71 SER A O 1
ATOM 552 N N . TYR A 1 72 ? 2.573 -16.462 4.244 1.00 94.19 72 TYR A N 1
ATOM 553 C CA . TYR A 1 72 ? 2.161 -15.559 5.315 1.00 94.19 72 TYR A CA 1
ATOM 554 C C . TYR A 1 72 ? 1.943 -16.342 6.609 1.00 94.19 72 TYR A C 1
ATOM 556 O O . TYR A 1 72 ? 1.135 -17.269 6.658 1.00 94.19 72 TYR A O 1
ATOM 564 N N . ASP A 1 73 ? 2.660 -15.954 7.660 1.00 94.56 73 ASP A N 1
ATOM 565 C CA . ASP A 1 73 ? 2.554 -16.553 8.990 1.00 94.56 73 ASP A CA 1
ATOM 566 C C . ASP A 1 73 ? 1.408 -15.886 9.763 1.00 94.56 73 ASP A C 1
ATOM 568 O O . ASP A 1 73 ? 1.582 -14.843 10.398 1.00 94.56 73 ASP A O 1
ATOM 572 N N . LYS A 1 74 ? 0.207 -16.465 9.654 1.00 93.38 74 LYS A N 1
ATOM 573 C CA . LYS A 1 74 ? -1.005 -15.917 10.279 1.00 93.38 74 LYS A CA 1
ATOM 574 C C . LYS A 1 74 ? -0.877 -15.813 11.799 1.00 93.38 74 LYS A C 1
ATOM 576 O O . LYS A 1 74 ? -1.317 -14.814 12.356 1.00 93.38 74 LYS A O 1
ATOM 581 N N . GLU A 1 75 ? -0.233 -16.784 12.444 1.00 93.75 75 GLU A N 1
ATOM 582 C CA . GLU A 1 75 ? -0.063 -16.823 13.902 1.00 93.75 75 GLU A CA 1
ATOM 583 C C . GLU A 1 75 ? 0.806 -15.671 14.413 1.00 93.75 75 GLU A C 1
ATOM 585 O O . GLU A 1 75 ? 0.590 -15.172 15.515 1.00 93.75 75 GLU A O 1
ATOM 590 N 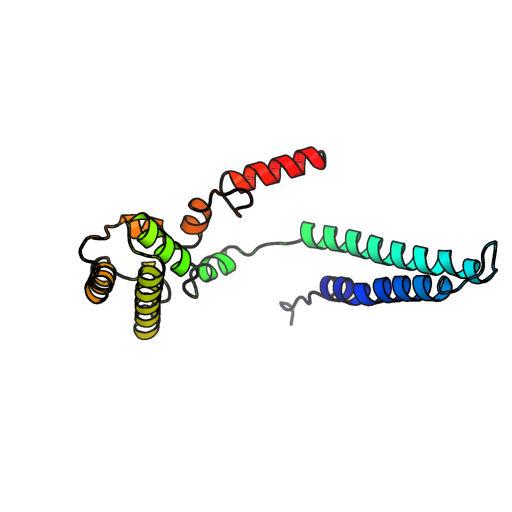N . LYS A 1 76 ? 1.763 -15.200 13.603 1.00 91.25 76 LYS A N 1
ATOM 591 C CA . LYS A 1 76 ? 2.541 -13.994 13.920 1.00 91.25 76 LYS A CA 1
ATOM 592 C C . LYS A 1 76 ? 1.852 -12.701 13.508 1.00 91.25 76 LYS A C 1
ATOM 594 O O . LYS A 1 76 ? 2.080 -11.683 14.154 1.00 91.25 76 LYS A O 1
ATOM 599 N N . ILE A 1 77 ? 1.046 -12.719 12.447 1.00 91.56 77 ILE A N 1
ATOM 600 C CA . ILE A 1 77 ? 0.356 -11.524 11.945 1.00 91.56 77 ILE A CA 1
ATOM 601 C C . ILE A 1 77 ? -0.832 -11.160 12.841 1.00 91.56 77 ILE A C 1
ATOM 603 O O . ILE A 1 77 ? -0.903 -10.019 13.292 1.00 91.56 77 ILE A O 1
ATOM 607 N N . GLU A 1 78 ? -1.745 -12.094 13.130 1.00 89.31 78 GLU A N 1
ATOM 608 C CA . GLU A 1 78 ? -2.999 -11.801 13.846 1.00 89.31 78 GLU A CA 1
ATOM 609 C C . GLU A 1 78 ? -2.791 -11.052 15.178 1.00 89.31 78 GLU A C 1
ATOM 611 O O . GLU A 1 78 ? -3.425 -10.011 15.354 1.00 89.31 78 GLU A O 1
ATOM 616 N N . PRO A 1 79 ? -1.855 -11.444 16.070 1.00 86.06 79 PRO A N 1
ATOM 617 C CA . PRO A 1 79 ? -1.636 -10.746 17.342 1.00 86.06 79 PRO A CA 1
ATOM 618 C C . PRO A 1 79 ? -1.053 -9.331 17.205 1.00 86.06 79 PRO A C 1
ATOM 620 O O . PRO A 1 79 ? -0.889 -8.635 18.211 1.00 86.06 79 PRO A O 1
ATOM 623 N N . THR A 1 80 ? -0.655 -8.923 15.996 1.00 85.75 80 THR A N 1
ATOM 624 C CA . THR A 1 80 ? -0.138 -7.576 15.711 1.00 85.75 80 THR A CA 1
ATOM 625 C C . THR A 1 80 ? -1.203 -6.642 15.150 1.00 85.75 80 THR A C 1
ATOM 627 O O . THR A 1 80 ? -1.024 -5.433 15.238 1.00 85.75 80 THR A O 1
ATOM 630 N N . LEU A 1 81 ? -2.312 -7.179 14.627 1.00 86.00 81 LEU A N 1
ATOM 631 C CA . LEU A 1 81 ? -3.355 -6.392 13.960 1.00 86.00 81 LEU A CA 1
ATOM 632 C C . LEU A 1 81 ? -4.094 -5.445 14.908 1.00 86.00 81 LEU A C 1
ATOM 634 O O . LEU A 1 81 ? -4.539 -4.386 14.483 1.00 86.00 81 LEU A O 1
ATOM 638 N N . ASP A 1 82 ? -4.197 -5.815 16.183 1.00 76.62 82 ASP A N 1
ATOM 639 C CA . ASP A 1 82 ? -4.879 -5.008 17.196 1.00 76.62 82 ASP A CA 1
ATOM 640 C C . ASP A 1 82 ? -3.896 -4.170 18.037 1.00 76.62 82 ASP A C 1
ATOM 642 O O . ASP A 1 82 ? -4.301 -3.492 18.979 1.00 76.62 82 ASP A O 1
ATOM 646 N N . ARG A 1 83 ? -2.591 -4.188 17.712 1.00 78.44 83 ARG A N 1
ATOM 647 C CA . ARG A 1 83 ? -1.589 -3.361 18.403 1.00 78.44 83 ARG A CA 1
ATOM 648 C C . ARG A 1 83 ? -1.589 -1.940 17.850 1.00 78.44 83 ARG A C 1
ATOM 650 O O . ARG A 1 83 ? -1.602 -1.738 16.641 1.00 78.44 83 ARG A O 1
ATOM 657 N N . GLY A 1 84 ? -1.472 -0.958 18.743 1.00 83.50 84 GLY A N 1
ATOM 658 C CA . GLY A 1 84 ? -1.315 0.452 18.367 1.00 83.50 84 GLY A CA 1
ATOM 659 C C . GLY A 1 84 ? -2.623 1.167 18.031 1.00 83.50 84 GLY A C 1
ATOM 660 O O . GLY A 1 84 ? -2.583 2.194 17.361 1.00 83.50 84 GLY A O 1
ATOM 661 N N . PHE A 1 85 ? -3.764 0.637 18.491 1.00 92.06 85 PHE A N 1
ATOM 662 C CA . PHE A 1 85 ? -5.076 1.289 18.392 1.00 92.06 85 PHE A CA 1
ATOM 663 C C . PHE A 1 85 ? -5.474 1.666 16.953 1.00 92.06 85 PHE A C 1
ATOM 665 O O . PHE A 1 85 ? -6.043 2.729 16.711 1.00 92.06 85 PHE A O 1
ATOM 672 N N . LEU A 1 86 ? -5.179 0.793 15.980 1.00 89.00 86 LEU A N 1
ATOM 673 C CA . LEU A 1 86 ? -5.500 1.007 14.557 1.00 89.00 86 LEU A CA 1
ATOM 674 C C . LEU A 1 86 ? -7.009 1.183 14.297 1.00 89.00 86 LEU A C 1
ATOM 676 O O . LEU A 1 86 ? -7.412 1.752 13.286 1.00 89.00 86 LEU A O 1
ATOM 680 N N . ASP A 1 87 ? -7.848 0.716 15.219 1.00 93.12 87 ASP A N 1
ATOM 681 C CA . ASP A 1 87 ? -9.303 0.842 15.213 1.00 93.12 87 ASP A CA 1
ATOM 682 C C . ASP A 1 87 ? -9.823 2.157 15.827 1.00 93.12 87 ASP A C 1
ATOM 684 O O . ASP A 1 87 ? -11.026 2.425 15.766 1.00 93.12 87 ASP A O 1
ATOM 688 N N . ALA A 1 88 ? -8.946 3.027 16.343 1.00 95.38 88 ALA A N 1
ATOM 689 C CA . ALA A 1 88 ? -9.309 4.337 16.888 1.00 95.38 88 ALA A CA 1
ATOM 690 C C . ALA A 1 88 ? -10.078 5.199 15.873 1.00 95.38 88 ALA A C 1
ATOM 692 O O . ALA A 1 88 ? -11.091 5.818 16.208 1.00 95.38 88 ALA A O 1
ATOM 693 N N . THR A 1 89 ? -9.650 5.206 14.609 1.00 95.12 89 THR A N 1
ATOM 694 C CA . THR A 1 89 ? -10.357 5.935 13.546 1.00 95.12 89 THR A CA 1
ATOM 695 C C . THR A 1 89 ? -11.764 5.378 13.325 1.00 95.12 89 THR A C 1
ATOM 697 O O . THR A 1 89 ? -12.716 6.153 13.250 1.00 95.12 89 THR A O 1
ATOM 700 N N . SER A 1 90 ? -11.926 4.051 13.320 1.00 95.12 90 SER A N 1
ATOM 701 C CA . SER A 1 90 ? -13.243 3.408 13.193 1.00 95.12 90 SER A CA 1
ATOM 702 C C . SER A 1 90 ? -14.161 3.742 14.373 1.00 95.12 90 SER A C 1
ATOM 704 O O . SER A 1 90 ? -15.358 3.983 14.173 1.00 95.12 90 SER A O 1
ATOM 706 N N . LEU A 1 91 ? -13.615 3.836 15.591 1.00 96.62 91 LEU A N 1
ATOM 707 C CA . LEU A 1 91 ? -14.364 4.287 16.764 1.00 96.62 91 LEU A CA 1
ATOM 708 C C . LEU A 1 91 ? -14.809 5.749 16.623 1.00 96.62 91 LEU A C 1
ATOM 710 O O . LEU A 1 91 ? -15.964 6.070 16.898 1.00 96.62 91 LEU A O 1
ATOM 714 N N . ALA A 1 92 ? -13.934 6.641 16.154 1.00 97.25 92 ALA A N 1
ATOM 715 C CA . ALA A 1 92 ? -14.296 8.041 15.930 1.00 97.25 92 ALA A CA 1
ATOM 716 C C . ALA A 1 92 ? -15.416 8.160 14.882 1.00 97.25 92 ALA A C 1
ATOM 718 O O . ALA A 1 92 ? -16.410 8.850 15.104 1.00 97.25 92 ALA A O 1
ATOM 719 N N . GLU A 1 93 ? -15.309 7.423 13.777 1.00 96.12 93 GLU A N 1
ATOM 720 C CA . GLU A 1 93 ? -16.350 7.346 12.750 1.00 96.12 93 GLU A CA 1
ATOM 721 C C . GLU A 1 93 ? -17.649 6.737 13.286 1.00 96.12 93 GLU A C 1
ATOM 723 O O . GLU A 1 93 ? -18.737 7.175 12.924 1.00 96.12 93 GLU A O 1
ATOM 728 N N . TYR A 1 94 ? -17.576 5.736 14.168 1.00 96.06 94 TYR A N 1
ATOM 729 C CA . TYR A 1 94 ? -18.750 5.181 14.847 1.00 96.06 94 TYR A CA 1
ATOM 730 C C . TYR A 1 94 ? -19.476 6.245 15.674 1.00 96.06 94 TYR A C 1
ATOM 732 O O . TYR A 1 94 ? -20.685 6.422 15.519 1.00 96.06 94 TYR A O 1
ATOM 740 N N . LEU A 1 95 ? -18.751 7.027 16.474 1.00 96.75 95 LEU A N 1
ATOM 741 C CA . LEU A 1 95 ? -19.343 8.129 17.234 1.00 96.75 95 LEU A CA 1
ATOM 742 C C . LEU A 1 95 ? -19.992 9.176 16.316 1.00 96.75 95 LEU A C 1
ATOM 744 O O . LEU A 1 95 ? -21.078 9.669 16.624 1.00 96.75 95 LEU A O 1
ATOM 748 N N . VAL A 1 96 ? -19.386 9.457 15.157 1.00 96.75 96 VAL A N 1
ATOM 749 C CA . VAL A 1 96 ? -19.989 10.335 14.141 1.00 96.75 96 VAL A CA 1
ATOM 750 C C . VAL A 1 96 ? -21.311 9.782 13.624 1.00 96.75 96 VAL A C 1
ATOM 752 O O . VAL A 1 96 ? -22.280 10.533 13.534 1.00 96.75 96 VAL A O 1
ATOM 755 N N . THR A 1 97 ? -21.409 8.474 13.365 1.00 94.81 97 THR A N 1
ATOM 756 C CA . THR A 1 97 ? -22.691 7.861 12.962 1.00 94.81 97 THR A CA 1
ATOM 757 C C . THR A 1 97 ? -23.769 7.933 14.046 1.00 94.81 97 THR A C 1
ATOM 759 O O . THR A 1 97 ? -24.953 7.908 13.725 1.00 94.81 97 THR A O 1
ATOM 762 N N . LYS A 1 98 ? -23.383 8.079 15.321 1.00 94.88 98 LYS A N 1
ATOM 763 C CA . LYS A 1 98 ? -24.302 8.309 16.448 1.00 94.88 98 LYS A CA 1
ATOM 764 C C . LYS A 1 98 ? -24.592 9.803 16.694 1.00 94.88 98 LYS A C 1
ATOM 766 O O . LYS A 1 98 ? -25.274 10.135 17.658 1.00 94.88 98 LYS A O 1
ATOM 771 N N . GLY A 1 99 ? -24.106 10.703 15.833 1.00 94.81 99 GLY A N 1
ATOM 772 C CA . GLY A 1 99 ? -24.404 12.140 15.868 1.00 94.81 99 GLY A CA 1
ATOM 773 C C . GLY A 1 99 ? -23.362 13.014 16.573 1.00 94.81 99 GLY A C 1
ATOM 774 O O . GLY A 1 99 ? -23.593 14.210 16.745 1.00 94.81 99 GLY A O 1
ATOM 775 N N . VAL A 1 100 ? -22.212 12.464 16.976 1.00 96.69 100 VAL A N 1
ATOM 776 C CA . VAL A 1 100 ? -21.131 13.248 17.596 1.00 96.69 100 VAL A CA 1
ATOM 777 C C . VAL A 1 100 ? -20.318 13.969 16.511 1.00 96.69 100 VAL A C 1
ATOM 779 O O . VAL A 1 100 ? -19.844 13.317 15.584 1.00 96.69 100 VAL A O 1
ATOM 782 N N . PRO A 1 101 ? -20.075 15.290 16.595 1.00 96.50 101 PRO A N 1
ATOM 783 C CA . PRO A 1 101 ? -19.212 15.976 15.633 1.00 96.50 101 PRO A CA 1
ATOM 784 C C . PRO A 1 101 ? -17.807 15.359 15.580 1.00 96.50 101 PRO A C 1
ATOM 786 O O . PRO A 1 101 ? -17.217 15.082 16.625 1.00 96.50 101 PRO A O 1
ATOM 789 N N . PHE A 1 102 ? -17.232 15.202 14.381 1.00 97.00 102 PHE A N 1
ATOM 790 C CA . PHE A 1 102 ? -15.956 14.489 14.189 1.00 97.00 102 PHE A CA 1
ATOM 791 C C . PHE A 1 102 ? -14.820 15.022 15.073 1.00 97.00 102 PHE A C 1
ATOM 793 O O . PHE A 1 102 ? -14.093 14.240 15.676 1.00 97.00 102 PHE A O 1
ATOM 800 N N . ARG A 1 103 ? -14.694 16.349 15.223 1.00 96.56 103 ARG A N 1
ATOM 801 C CA . ARG A 1 103 ? -13.678 16.960 16.100 1.00 96.56 103 ARG A CA 1
ATOM 802 C C . ARG A 1 103 ? -13.809 16.488 17.552 1.00 96.56 103 ARG A C 1
ATOM 804 O O . ARG A 1 103 ? -12.802 16.202 18.194 1.00 96.56 103 ARG A O 1
ATOM 811 N N . THR A 1 104 ? -15.037 16.401 18.055 1.00 96.81 104 THR A N 1
ATOM 812 C CA . THR A 1 104 ? -15.331 15.925 19.411 1.00 96.81 104 THR A CA 1
ATOM 813 C C . THR A 1 104 ? -15.091 14.424 19.516 1.00 96.81 104 THR A C 1
ATOM 815 O O . THR A 1 104 ? -14.421 13.989 20.446 1.00 96.81 104 THR A O 1
ATOM 818 N N . ALA A 1 105 ? -15.555 13.640 18.537 1.00 97.44 105 ALA A N 1
ATOM 819 C CA . ALA A 1 105 ? -15.315 12.200 18.476 1.00 97.44 105 ALA A CA 1
ATOM 820 C C . ALA A 1 105 ? -13.813 11.872 18.495 1.00 97.44 105 ALA A C 1
ATOM 822 O O . ALA A 1 105 ? -13.369 11.062 19.301 1.00 97.44 105 ALA A O 1
ATOM 823 N N . HIS A 1 106 ? -13.015 12.564 17.680 1.00 97.38 106 HIS A N 1
ATOM 824 C CA . HIS A 1 106 ? -11.562 12.414 17.645 1.00 97.38 106 HIS A CA 1
ATOM 825 C C . HIS A 1 106 ? -10.913 12.729 19.004 1.00 97.38 106 HIS A C 1
ATOM 827 O O . HIS A 1 106 ? -10.018 12.013 19.443 1.00 97.38 106 HIS A O 1
ATOM 833 N N . HIS A 1 107 ? -11.366 13.778 19.699 1.00 97.25 107 HIS A N 1
ATOM 834 C CA . HIS A 1 107 ? -10.834 14.140 21.018 1.00 97.25 107 HIS A CA 1
ATOM 835 C C . HIS A 1 107 ? -11.206 13.115 22.108 1.00 97.25 107 HIS A C 1
ATOM 837 O O . HIS A 1 107 ? -10.357 12.735 22.919 1.00 97.25 107 HIS A O 1
ATOM 843 N N . ILE A 1 108 ? -12.444 12.604 22.082 1.00 97.25 108 ILE A N 1
ATOM 844 C CA . ILE A 1 108 ? -12.900 11.512 22.957 1.00 97.25 108 ILE A CA 1
ATOM 845 C C . ILE A 1 108 ? -12.024 10.275 22.747 1.00 97.25 108 ILE A C 1
ATOM 847 O O . ILE A 1 108 ? -11.477 9.737 23.708 1.00 97.25 108 ILE A O 1
ATOM 851 N N . VAL A 1 109 ? -11.842 9.850 21.493 1.00 97.25 109 VAL A N 1
ATOM 852 C CA . VAL A 1 109 ? -11.023 8.677 21.161 1.00 97.25 109 VAL A CA 1
ATOM 853 C C . VAL A 1 109 ? -9.566 8.872 21.570 1.00 97.25 109 VAL A C 1
ATOM 855 O O . VAL A 1 109 ? -8.994 7.969 22.170 1.00 97.25 109 VAL A O 1
ATOM 858 N N . GLY A 1 110 ? -8.977 10.050 21.342 1.00 96.88 110 GLY A N 1
ATOM 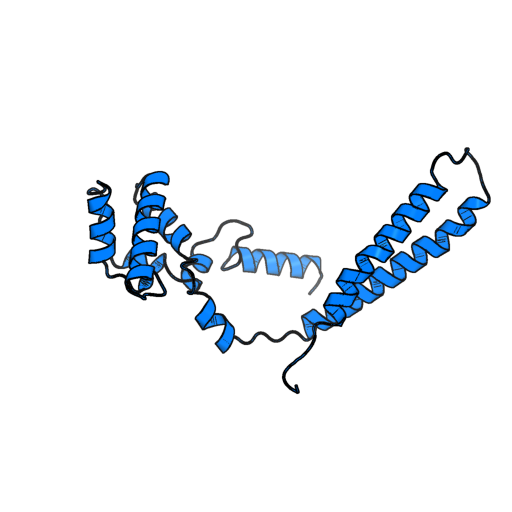859 C CA . GLY A 1 110 ? -7.620 10.350 21.810 1.00 96.88 110 GLY A CA 1
ATOM 860 C C . GLY A 1 110 ? -7.468 10.207 23.330 1.00 96.88 110 GLY A C 1
ATOM 861 O O . GLY A 1 110 ? -6.480 9.653 23.806 1.00 96.88 110 GLY A O 1
ATOM 862 N N . THR A 1 111 ? -8.482 10.622 24.096 1.00 97.06 111 THR A N 1
ATOM 863 C CA . THR A 1 111 ? -8.509 10.442 25.559 1.00 97.06 111 THR A CA 1
ATOM 864 C C . THR A 1 111 ? -8.598 8.965 25.953 1.00 97.06 111 THR A C 1
ATOM 866 O O . THR A 1 111 ? -7.917 8.529 26.879 1.00 97.06 111 THR A O 1
ATOM 869 N N . LEU A 1 112 ? -9.410 8.178 25.240 1.00 96.75 112 LEU A N 1
ATOM 870 C CA . LEU A 1 112 ? -9.557 6.736 25.468 1.00 96.75 112 LEU A CA 1
ATOM 871 C C . LEU A 1 112 ? -8.268 5.967 25.145 1.00 96.75 112 LEU A C 1
ATOM 873 O O . LEU A 1 112 ? -7.887 5.074 25.899 1.00 96.75 112 LEU A O 1
ATOM 877 N N . VAL A 1 113 ? -7.574 6.343 24.067 1.00 96.50 113 VAL A N 1
ATOM 878 C CA . VAL A 1 113 ? -6.261 5.790 23.703 1.00 96.50 113 VAL A CA 1
ATOM 879 C C . VAL A 1 113 ? -5.229 6.109 24.784 1.00 96.50 113 VAL A C 1
ATOM 881 O O . VAL A 1 113 ? -4.600 5.193 25.305 1.00 96.50 113 VAL A O 1
ATOM 884 N N . ALA A 1 114 ? -5.126 7.373 25.209 1.00 95.62 114 ALA A N 1
ATOM 885 C CA . ALA A 1 114 ? -4.207 7.770 26.278 1.00 95.62 114 ALA A CA 1
ATOM 886 C C . ALA A 1 114 ? -4.498 7.043 27.606 1.00 95.62 114 ALA A C 1
ATOM 888 O O . ALA A 1 114 ? -3.577 6.673 28.335 1.00 95.62 114 ALA A O 1
ATOM 889 N N . LYS A 1 115 ? -5.780 6.799 27.917 1.00 95.50 115 LYS A N 1
ATOM 890 C CA . LYS A 1 115 ? -6.187 5.980 29.068 1.00 95.50 115 LYS A CA 1
ATOM 891 C C . LYS A 1 115 ? -5.716 4.533 28.918 1.00 95.50 115 LYS A C 1
ATOM 893 O O . LYS A 1 115 ? -5.130 4.002 29.854 1.00 95.50 115 LYS A O 1
ATOM 898 N N . CYS A 1 116 ? -5.905 3.919 27.749 1.00 95.25 116 CYS A N 1
ATOM 899 C CA . CYS A 1 116 ? -5.415 2.563 27.497 1.00 95.25 116 CYS A CA 1
ATOM 900 C C . CYS A 1 116 ? -3.900 2.458 27.693 1.00 95.25 116 CYS A C 1
ATOM 902 O O . CYS A 1 116 ? -3.444 1.555 28.389 1.00 95.25 116 CYS A O 1
ATOM 904 N N . GLU A 1 117 ? -3.133 3.395 27.134 1.00 94.00 117 GLU A N 1
ATOM 905 C CA . GLU A 1 117 ? -1.674 3.423 27.281 1.00 94.00 117 GLU A CA 1
ATOM 906 C C . GLU A 1 117 ? -1.251 3.549 28.746 1.00 94.00 117 GLU A C 1
ATOM 908 O O . GLU A 1 117 ? -0.372 2.816 29.204 1.00 94.00 117 GLU A O 1
ATOM 913 N N . LYS A 1 118 ? -1.911 4.435 29.500 1.00 95.50 118 LYS A N 1
ATOM 914 C CA . LYS A 1 118 ? -1.661 4.620 30.933 1.00 95.50 118 LYS A CA 1
ATOM 915 C C . LYS A 1 118 ? -1.970 3.361 31.749 1.00 95.50 118 LYS A C 1
ATOM 917 O O . LYS A 1 118 ? -1.228 3.046 32.677 1.00 95.50 118 LYS A O 1
ATOM 922 N N . ASP A 1 119 ? -3.035 2.649 31.395 1.00 94.50 119 ASP A N 1
ATOM 923 C CA . ASP A 1 119 ? -3.512 1.460 32.108 1.00 94.50 119 ASP A CA 1
ATOM 924 C C . ASP A 1 119 ? -2.832 0.160 31.627 1.00 94.50 119 ASP A C 1
ATOM 926 O O . ASP A 1 119 ? -3.174 -0.929 32.088 1.00 94.50 119 ASP A O 1
ATOM 930 N N . GLY A 1 120 ? -1.877 0.246 30.692 1.00 92.25 120 GLY A N 1
ATOM 931 C CA . GLY A 1 120 ? -1.187 -0.915 30.119 1.00 92.25 120 GLY A CA 1
ATOM 932 C C . GLY A 1 120 ? -2.068 -1.781 29.208 1.00 92.25 120 GLY A C 1
ATOM 933 O O . GLY A 1 120 ? -1.729 -2.932 28.938 1.00 92.25 120 GLY A O 1
ATOM 934 N N . LYS A 1 121 ? -3.198 -1.244 28.737 1.00 91.56 121 LYS A N 1
ATOM 935 C CA . LYS A 1 121 ? -4.098 -1.886 27.773 1.00 91.56 121 LYS A CA 1
ATOM 936 C C . LYS A 1 121 ? -3.558 -1.689 26.354 1.00 91.56 121 LYS A C 1
ATOM 938 O O . LYS A 1 121 ? -3.048 -0.626 26.008 1.00 91.56 121 LYS A O 1
ATOM 943 N N . HIS A 1 122 ? -3.688 -2.708 25.509 1.00 88.69 122 HIS A N 1
ATOM 944 C CA . HIS A 1 122 ? -3.140 -2.700 24.144 1.00 88.69 122 HIS A CA 1
ATOM 945 C C . HIS A 1 122 ? -4.196 -2.530 23.048 1.00 88.69 122 HIS A C 1
ATOM 947 O O . HIS A 1 122 ? -3.826 -2.362 21.889 1.00 88.69 122 HIS A O 1
ATOM 953 N N . ALA A 1 123 ? -5.482 -2.571 23.404 1.00 91.25 123 ALA A N 1
ATOM 954 C CA . ALA A 1 123 ? -6.593 -2.435 22.469 1.00 91.25 123 ALA A CA 1
ATOM 955 C C . ALA A 1 123 ? -7.757 -1.666 23.108 1.00 91.25 123 ALA A C 1
ATOM 957 O O . ALA A 1 123 ? -8.044 -1.839 24.294 1.00 91.25 123 ALA A O 1
ATOM 958 N N . LEU A 1 124 ? -8.472 -0.870 22.307 1.00 93.50 124 LEU A N 1
ATOM 959 C CA . LEU A 1 124 ? -9.663 -0.135 22.758 1.00 93.50 124 LEU A CA 1
ATOM 960 C C . LEU A 1 124 ? -10.789 -1.081 23.199 1.00 93.50 124 LEU A C 1
ATOM 962 O O . LEU A 1 124 ? -11.567 -0.741 24.085 1.00 93.50 124 LEU A O 1
ATOM 966 N N . SER A 1 125 ? -10.846 -2.293 22.643 1.00 92.62 125 SER A N 1
ATOM 967 C CA . SER A 1 125 ? -11.807 -3.333 23.030 1.00 92.62 125 SER A CA 1
ATOM 968 C C . SER A 1 125 ? -11.648 -3.827 24.476 1.00 92.62 125 SER A C 1
ATOM 970 O O . SER A 1 125 ? -12.557 -4.467 24.996 1.00 92.62 125 SER A O 1
ATOM 972 N N . GLN A 1 126 ? -10.530 -3.515 25.145 1.00 92.88 126 GLN A N 1
ATOM 973 C CA . GLN A 1 126 ? -10.304 -3.813 26.567 1.00 92.88 126 GLN A CA 1
ATOM 974 C C . GLN A 1 126 ? -10.925 -2.768 27.511 1.00 92.88 126 GLN A C 1
ATOM 976 O O . GLN A 1 126 ? -10.876 -2.932 28.734 1.00 92.88 126 GLN A O 1
ATOM 981 N N . LEU A 1 127 ? -11.469 -1.672 26.977 1.00 94.69 127 LEU A N 1
ATOM 982 C CA . LEU A 1 127 ? -12.259 -0.723 27.753 1.00 94.69 127 LEU A CA 1
ATOM 983 C C . LEU A 1 127 ? -13.679 -1.258 27.945 1.00 94.69 127 LEU A C 1
ATOM 985 O O . LEU A 1 127 ? -14.285 -1.823 27.035 1.00 94.69 127 LEU A O 1
ATOM 989 N N . SER A 1 128 ? -14.216 -1.064 29.140 1.00 96.25 128 SER A N 1
ATOM 990 C CA . SER A 1 128 ? -15.608 -1.336 29.482 1.00 96.25 128 SER A CA 1
ATOM 991 C C . SER A 1 128 ? -16.549 -0.279 28.895 1.00 96.25 128 SER A C 1
ATOM 993 O O . SER A 1 128 ? -16.147 0.847 28.589 1.00 96.25 128 SER A O 1
ATOM 995 N N . LEU A 1 129 ? -17.837 -0.617 28.783 1.00 95.75 129 LEU A N 1
ATOM 996 C CA . LEU A 1 129 ? -18.868 0.342 28.376 1.00 95.75 129 LEU A CA 1
ATOM 997 C C . LEU A 1 129 ? -18.931 1.566 29.292 1.00 95.75 129 LEU A C 1
ATOM 999 O O . LEU A 1 129 ? -19.191 2.667 28.809 1.00 95.75 129 LEU A O 1
ATOM 1003 N N . ASP A 1 130 ? -18.680 1.391 30.588 1.00 95.81 130 ASP A N 1
ATOM 1004 C CA . ASP A 1 130 ? -18.665 2.499 31.541 1.00 95.81 130 ASP A CA 1
ATOM 1005 C C . ASP A 1 130 ? -17.531 3.474 31.230 1.00 95.81 130 ASP A C 1
ATOM 1007 O O . ASP A 1 130 ? -17.766 4.677 31.193 1.00 95.81 130 ASP A O 1
ATOM 1011 N N . GLU A 1 131 ? -16.337 2.973 30.898 1.00 96.06 131 GLU A N 1
ATOM 1012 C CA . GLU A 1 131 ? -15.200 3.812 30.501 1.00 96.06 131 GLU A CA 1
ATOM 1013 C C . GLU A 1 131 ? -15.485 4.595 29.211 1.00 96.06 131 GLU A C 1
ATOM 1015 O O . GLU A 1 131 ? -15.157 5.780 29.122 1.00 96.06 131 GLU A O 1
ATOM 1020 N N . PHE A 1 132 ? -16.134 3.969 28.222 1.00 95.81 132 PHE A N 1
ATOM 1021 C CA . PHE A 1 132 ? -16.555 4.671 27.009 1.00 95.81 132 PHE A CA 1
ATOM 1022 C C . PHE A 1 132 ? -17.579 5.771 27.312 1.00 95.81 132 PHE A C 1
ATOM 1024 O O . PHE A 1 132 ? -17.416 6.915 26.882 1.00 95.81 132 PHE A O 1
ATOM 1031 N N . ASN A 1 133 ? -18.633 5.434 28.060 1.00 95.38 133 ASN A N 1
ATOM 1032 C CA . ASN A 1 133 ? -19.712 6.361 28.396 1.00 95.38 133 ASN A CA 1
ATOM 1033 C C . ASN A 1 133 ? -19.249 7.490 29.332 1.00 95.38 133 ASN A C 1
ATOM 1035 O O . ASN A 1 133 ? -19.749 8.611 29.235 1.00 95.38 133 ASN A O 1
ATOM 1039 N N . GLU A 1 134 ? -18.279 7.235 30.210 1.00 95.19 134 GLU A N 1
ATOM 1040 C CA . GLU A 1 134 ? -17.618 8.258 31.022 1.00 95.19 134 GLU A CA 1
ATOM 1041 C C . GLU A 1 134 ? -16.883 9.264 30.130 1.00 95.19 134 GLU A C 1
ATOM 1043 O O . GLU A 1 134 ? -17.109 10.468 30.257 1.00 95.19 134 GLU A O 1
ATOM 1048 N N . ALA A 1 135 ? -16.097 8.792 29.156 1.00 94.81 135 ALA A N 1
ATOM 1049 C CA . ALA A 1 135 ? -15.377 9.674 28.240 1.00 94.81 135 ALA A CA 1
ATOM 1050 C C . ALA A 1 135 ? -16.318 10.560 27.404 1.00 94.81 135 ALA A C 1
ATOM 1052 O O . ALA A 1 135 ? -16.016 11.734 27.187 1.00 94.81 135 ALA A O 1
ATOM 1053 N N . LEU A 1 136 ? -17.475 10.041 26.979 1.00 93.81 136 LEU A N 1
ATOM 1054 C CA . LEU A 1 136 ? -18.525 10.828 26.316 1.00 93.81 136 LEU A CA 1
ATOM 1055 C C . LEU A 1 136 ? -19.071 11.940 27.224 1.00 93.81 136 LEU A C 1
ATOM 1057 O O . LEU A 1 136 ? -19.124 13.104 26.814 1.00 93.81 136 LEU A O 1
ATOM 1061 N N . LYS A 1 137 ? -19.400 11.609 28.479 1.00 93.62 137 LYS A N 1
ATOM 1062 C CA . LYS A 1 137 ? -19.892 12.578 29.472 1.00 93.62 137 LYS A CA 1
ATOM 1063 C C . LYS A 1 137 ? -18.866 13.673 29.763 1.00 93.62 137 LYS A C 1
ATOM 1065 O O . LYS A 1 137 ? -19.243 14.843 29.808 1.00 93.62 137 LYS A O 1
ATOM 1070 N N . SER A 1 138 ? -17.582 13.327 29.893 1.00 92.50 138 SER A N 1
ATOM 1071 C CA . SER A 1 138 ? -16.490 14.291 30.113 1.00 92.50 138 SER A CA 1
ATOM 1072 C C . SER A 1 138 ? -16.315 15.291 28.965 1.00 92.50 138 SER A C 1
ATOM 1074 O O . SER A 1 138 ? -15.755 16.363 29.172 1.00 92.50 138 SER A O 1
ATOM 1076 N N . HIS A 1 139 ? -16.815 14.968 27.770 1.00 93.00 139 HIS A N 1
ATOM 1077 C CA . HIS A 1 139 ? -16.772 15.826 26.582 1.00 93.00 139 HIS A CA 1
ATOM 1078 C C . HIS A 1 139 ? -18.124 16.474 26.263 1.00 93.00 139 HIS A C 1
ATOM 1080 O O . HIS A 1 139 ? -18.370 16.876 25.125 1.00 93.00 139 HIS A O 1
ATOM 1086 N N . SER A 1 140 ? -19.006 16.577 27.261 1.00 90.88 140 SER A N 1
ATOM 1087 C CA . SER A 1 140 ? -20.338 17.180 27.136 1.00 90.88 140 SER A CA 1
ATOM 1088 C C . SER A 1 140 ? -21.250 16.480 26.117 1.00 90.88 140 SER A C 1
ATOM 1090 O O . SER A 1 140 ? -22.197 17.084 25.615 1.00 90.88 140 SER A O 1
ATOM 1092 N N . VAL A 1 141 ? -21.007 15.197 25.824 1.00 89.12 141 VAL A N 1
ATOM 1093 C CA . VAL A 1 141 ? -21.875 14.369 24.977 1.00 89.12 141 VAL A CA 1
ATOM 1094 C C . VAL A 1 141 ? -22.750 13.499 25.877 1.00 89.12 141 VAL A C 1
ATOM 1096 O O . VAL A 1 141 ? -22.353 12.418 26.298 1.00 89.12 141 VAL A O 1
ATOM 1099 N N . GLN A 1 142 ? -23.950 13.988 26.197 1.00 85.50 142 GLN A N 1
ATOM 1100 C CA . GLN A 1 142 ? -24.934 13.266 27.025 1.00 85.50 142 GLN A CA 1
ATOM 1101 C C . GLN A 1 142 ? -26.080 12.656 26.205 1.00 85.50 142 GLN A C 1
ATOM 1103 O O . GLN A 1 142 ? -26.803 11.796 26.695 1.00 85.50 142 GLN A O 1
ATOM 1108 N N . SER A 1 143 ? -26.241 13.086 24.951 1.00 86.75 143 SER A N 1
ATOM 1109 C CA . SER A 1 143 ? -27.286 12.608 24.038 1.00 86.75 143 SER A CA 1
ATOM 1110 C C . SER A 1 143 ? -27.025 11.206 23.483 1.00 86.75 143 SER A C 1
ATOM 1112 O O . SER A 1 143 ? -27.924 10.606 22.899 1.00 86.75 143 SER A O 1
ATOM 1114 N N . VAL A 1 144 ? -25.808 10.684 23.648 1.00 90.94 144 VAL A N 1
ATOM 1115 C CA . VAL A 1 144 ? -25.376 9.390 23.116 1.00 90.94 144 VAL A CA 1
ATOM 1116 C C . VAL A 1 144 ? -24.943 8.502 24.274 1.00 90.94 144 VAL A C 1
ATOM 1118 O O . VAL A 1 144 ? -24.114 8.897 25.087 1.00 90.94 144 VAL A O 1
ATOM 1121 N N . THR A 1 145 ? -25.492 7.290 24.331 1.00 92.94 145 THR A N 1
ATOM 1122 C CA . THR A 1 145 ? -25.052 6.228 25.244 1.00 92.94 145 THR A CA 1
ATOM 1123 C C . THR A 1 145 ? -24.620 5.035 24.409 1.00 92.94 145 THR A C 1
ATOM 1125 O O . THR A 1 145 ? -25.382 4.560 23.565 1.00 92.94 145 THR A O 1
ATOM 1128 N N . LEU A 1 146 ? -23.390 4.567 24.611 1.00 94.06 146 LEU A N 1
ATOM 1129 C CA . LEU A 1 146 ? -22.878 3.392 23.922 1.00 94.06 146 LEU A CA 1
ATOM 1130 C C . LEU A 1 146 ? -23.342 2.123 24.621 1.00 94.06 146 LEU A C 1
ATOM 1132 O O . LEU A 1 146 ? -23.285 2.002 25.845 1.00 94.06 146 LEU A O 1
ATOM 1136 N N . THR A 1 147 ? -23.752 1.168 23.800 1.00 94.69 147 THR A N 1
ATOM 1137 C CA . THR A 1 147 ? -24.046 -0.213 24.172 1.00 94.69 147 THR A CA 1
ATOM 1138 C C . THR A 1 147 ? -22.952 -1.127 23.615 1.00 94.69 147 THR A C 1
ATOM 1140 O O . THR A 1 147 ? -21.999 -0.657 22.987 1.00 94.69 147 THR A O 1
ATOM 1143 N N . ASN A 1 148 ? -23.105 -2.442 23.792 1.00 94.44 148 ASN A N 1
ATOM 1144 C CA . ASN A 1 148 ? -22.173 -3.446 23.265 1.00 94.44 148 ASN A CA 1
ATOM 1145 C C . ASN A 1 148 ? -21.921 -3.343 21.746 1.00 94.44 148 ASN A C 1
ATOM 1147 O O . ASN A 1 148 ? -20.892 -3.824 21.283 1.00 94.44 148 ASN A O 1
ATOM 1151 N N . GLU A 1 149 ? -22.790 -2.669 20.982 1.00 94.12 149 GLU A N 1
ATOM 1152 C CA . GLU A 1 149 ? -22.581 -2.374 19.555 1.00 94.12 149 GLU A CA 1
ATOM 1153 C C . GLU A 1 149 ? -21.249 -1.661 19.273 1.00 94.12 149 GLU A C 1
ATOM 1155 O O . GLU A 1 149 ? -20.686 -1.815 18.193 1.00 94.12 149 GLU A O 1
ATOM 1160 N N . VAL A 1 150 ? -20.698 -0.898 20.229 1.00 94.94 150 VAL A N 1
ATOM 1161 C CA . VAL A 1 150 ? -19.404 -0.219 20.033 1.00 94.94 150 VAL A CA 1
ATOM 1162 C C . VAL A 1 150 ? -18.282 -1.207 19.715 1.00 94.94 150 VAL A C 1
ATOM 1164 O O . VAL A 1 150 ? -17.418 -0.904 18.893 1.00 94.94 150 VAL A O 1
ATOM 1167 N N . TYR A 1 151 ? -18.314 -2.409 20.293 1.00 95.19 151 TYR A N 1
ATOM 1168 C CA . TYR A 1 151 ? -17.291 -3.425 20.061 1.00 95.19 151 TYR A CA 1
ATOM 1169 C C . TYR A 1 151 ? -17.331 -3.979 18.631 1.00 95.19 151 TYR A C 1
ATOM 1171 O O . TYR A 1 151 ? -16.309 -4.446 18.134 1.00 95.19 151 TYR A O 1
ATOM 1179 N N . GLU A 1 152 ? -18.458 -3.847 17.924 1.00 93.56 152 GLU A N 1
ATOM 1180 C CA . GLU A 1 152 ? -18.555 -4.169 16.495 1.00 93.56 152 GLU A CA 1
ATOM 1181 C C . GLU A 1 152 ? -17.832 -3.148 15.606 1.00 93.56 152 GLU A C 1
ATOM 1183 O O . GLU A 1 152 ? -17.617 -3.405 14.426 1.00 93.56 152 GLU A O 1
ATOM 1188 N N . SER A 1 153 ? -17.442 -1.990 16.149 1.00 92.88 153 SER A N 1
ATOM 1189 C CA . SER A 1 153 ? -16.609 -1.002 15.451 1.00 92.88 153 SER A CA 1
ATOM 1190 C C . SER A 1 153 ? -15.110 -1.159 15.732 1.00 92.88 153 SER A C 1
ATOM 1192 O O . SER A 1 153 ? -14.304 -0.484 15.088 1.00 92.88 153 SER A O 1
ATOM 1194 N N . LEU A 1 154 ? -14.737 -2.046 16.661 1.00 93.94 154 LEU A N 1
ATOM 1195 C CA . LEU A 1 154 ? -13.374 -2.228 17.163 1.00 93.94 154 LEU A CA 1
ATOM 1196 C C . LEU A 1 154 ? -12.755 -3.539 16.668 1.00 93.94 154 LEU A C 1
ATOM 1198 O O . LEU A 1 154 ? -13.455 -4.528 16.450 1.00 93.94 154 LEU A O 1
ATOM 1202 N N . GLY A 1 155 ? -11.431 -3.553 16.531 1.00 91.94 155 GLY A N 1
ATOM 1203 C CA . GLY A 1 155 ? -10.647 -4.685 16.037 1.00 91.94 155 GLY A CA 1
ATOM 1204 C C . GLY A 1 155 ? -10.555 -4.772 14.511 1.00 91.94 155 GLY A C 1
ATOM 1205 O O . GLY A 1 155 ? -11.506 -4.487 13.775 1.00 91.94 155 GLY A O 1
ATOM 1206 N N . ALA A 1 156 ? -9.401 -5.224 14.014 1.00 90.38 156 ALA A N 1
ATOM 1207 C CA . ALA A 1 156 ? -9.079 -5.182 12.584 1.00 90.38 156 ALA A CA 1
ATOM 1208 C C . ALA A 1 156 ? -10.107 -5.909 11.692 1.00 90.38 156 ALA A C 1
ATOM 1210 O O . ALA A 1 156 ? -10.480 -5.409 10.629 1.00 90.38 156 ALA A O 1
ATOM 1211 N N . LYS A 1 157 ? -10.622 -7.066 12.137 1.00 90.19 157 LYS A N 1
ATOM 1212 C CA . LYS A 1 157 ? -11.631 -7.852 11.394 1.00 90.19 157 LYS A CA 1
ATOM 1213 C C . LYS A 1 157 ? -12.928 -7.062 11.180 1.00 90.19 157 LYS A C 1
ATOM 1215 O O . LYS A 1 157 ? -13.498 -7.091 10.090 1.00 90.19 157 LYS A O 1
ATOM 1220 N N . ASN A 1 158 ? -13.369 -6.333 12.199 1.00 92.38 158 ASN A N 1
ATOM 1221 C CA . ASN A 1 158 ? -14.590 -5.538 12.145 1.00 92.38 158 ASN A CA 1
ATOM 1222 C C . ASN A 1 158 ? -14.415 -4.275 11.299 1.00 92.38 158 ASN A C 1
ATOM 1224 O O . ASN A 1 158 ? -15.293 -3.958 10.500 1.00 92.38 158 ASN A O 1
ATOM 1228 N N . VAL A 1 159 ? -13.261 -3.605 11.403 1.00 92.12 159 VAL A N 1
ATOM 1229 C CA . VAL A 1 159 ? -12.916 -2.449 10.556 1.00 92.12 159 VAL A CA 1
ATOM 1230 C C . VAL A 1 159 ? -12.979 -2.831 9.076 1.00 92.12 159 VAL A C 1
ATOM 1232 O O . VAL A 1 159 ? -13.681 -2.190 8.294 1.00 92.12 159 VAL A O 1
ATOM 1235 N N . VAL A 1 160 ? -12.324 -3.936 8.704 1.00 92.44 160 VAL A N 1
ATOM 1236 C CA . VAL A 1 160 ? -12.328 -4.449 7.326 1.00 92.44 160 VAL A CA 1
ATOM 1237 C C . VAL A 1 160 ? -13.742 -4.822 6.865 1.00 92.44 160 VAL A C 1
ATOM 1239 O O . VAL A 1 160 ? -14.108 -4.550 5.725 1.00 92.44 160 VAL A O 1
ATOM 1242 N N . LYS A 1 161 ? -14.569 -5.402 7.743 1.00 91.75 161 LYS A N 1
ATOM 1243 C CA . LYS A 1 161 ? -15.971 -5.718 7.432 1.00 91.75 161 LYS A CA 1
ATOM 1244 C C . LYS A 1 161 ? -16.823 -4.460 7.243 1.00 91.75 161 LYS A C 1
ATOM 1246 O O . LYS A 1 161 ? -17.702 -4.443 6.387 1.00 91.75 161 LYS A O 1
ATOM 1251 N N . ARG A 1 162 ? -16.586 -3.406 8.022 1.00 91.00 162 ARG A N 1
ATOM 1252 C CA . ARG A 1 162 ? -17.367 -2.163 7.974 1.00 91.00 162 ARG A CA 1
ATOM 1253 C C . ARG A 1 162 ? -17.049 -1.321 6.741 1.00 91.00 162 ARG A C 1
ATOM 1255 O O . ARG A 1 162 ? -17.943 -0.675 6.198 1.00 91.00 162 ARG A O 1
ATOM 1262 N N . TYR A 1 163 ? -15.796 -1.314 6.298 1.00 92.38 163 TYR A N 1
ATOM 1263 C CA . TYR A 1 163 ? -15.372 -0.518 5.148 1.00 92.38 163 TYR A CA 1
ATOM 1264 C C . TYR A 1 163 ? -15.797 -1.200 3.847 1.00 92.38 163 TYR A C 1
ATOM 1266 O O . TYR A 1 163 ? -15.159 -2.136 3.381 1.00 92.38 163 TYR A O 1
ATOM 1274 N N . GLN A 1 164 ? -16.906 -0.719 3.279 1.00 93.19 164 GLN A N 1
ATOM 1275 C CA . GLN A 1 164 ? -17.540 -1.283 2.080 1.00 93.19 164 GLN A CA 1
ATOM 1276 C C . GLN A 1 164 ? -17.572 -0.303 0.891 1.00 93.19 164 GLN A C 1
ATOM 1278 O O . GLN A 1 164 ? -18.297 -0.524 -0.077 1.00 93.19 164 GLN A O 1
ATOM 1283 N N . SER A 1 165 ? -16.810 0.794 0.944 1.00 93.06 165 SER A N 1
ATOM 1284 C CA . SER A 1 165 ? -16.641 1.686 -0.208 1.00 93.06 165 SER A CA 1
ATOM 1285 C C . SER A 1 165 ? -15.830 1.010 -1.320 1.00 93.06 165 SER A C 1
ATOM 1287 O O . SER A 1 165 ? -15.058 0.079 -1.083 1.00 93.06 165 SER A O 1
ATOM 1289 N N . ALA A 1 166 ? -15.995 1.484 -2.556 1.00 93.38 166 ALA A N 1
ATOM 1290 C CA . ALA A 1 166 ? -15.226 0.981 -3.690 1.00 93.38 166 ALA A CA 1
ATOM 1291 C C . ALA A 1 166 ? -13.712 1.105 -3.428 1.00 93.38 166 ALA A C 1
ATOM 1293 O O . ALA A 1 166 ? -13.228 2.170 -3.047 1.00 93.38 166 ALA A O 1
ATOM 1294 N N . GLY A 1 167 ? -12.975 0.010 -3.639 1.00 91.25 167 GLY A N 1
ATOM 1295 C CA . GLY A 1 167 ? -11.533 -0.071 -3.376 1.00 91.25 167 GLY A CA 1
ATOM 1296 C C . GLY A 1 167 ? -11.148 -0.411 -1.930 1.00 91.25 167 GLY A C 1
ATOM 1297 O O . GLY A 1 167 ? -9.956 -0.468 -1.632 1.00 91.25 167 GLY A O 1
ATOM 1298 N N . ALA A 1 168 ? -12.112 -0.649 -1.035 1.00 94.19 168 ALA A N 1
ATOM 1299 C CA . ALA A 1 168 ? -11.822 -1.126 0.313 1.00 94.19 168 ALA A CA 1
ATOM 1300 C C . ALA A 1 168 ? -11.184 -2.528 0.306 1.00 94.19 168 ALA A C 1
ATOM 1302 O O . ALA A 1 168 ? -11.462 -3.366 -0.552 1.00 94.19 168 ALA A O 1
ATOM 1303 N N . ALA A 1 169 ? -10.333 -2.785 1.301 1.00 88.19 169 ALA A N 1
ATOM 1304 C CA . ALA A 1 169 ? -9.453 -3.954 1.347 1.00 88.19 169 ALA A CA 1
ATOM 1305 C C . ALA A 1 169 ? -10.137 -5.283 1.730 1.00 88.19 169 ALA A C 1
ATOM 1307 O O . ALA A 1 169 ? -9.455 -6.300 1.844 1.00 88.19 169 ALA A O 1
ATOM 1308 N N . GLY A 1 170 ? -11.453 -5.311 1.954 1.00 89.69 170 GLY A N 1
ATOM 1309 C CA . GLY A 1 170 ? -12.146 -6.549 2.305 1.00 89.69 170 GLY A CA 1
ATOM 1310 C C . GLY A 1 170 ? -13.644 -6.529 2.050 1.00 89.69 170 GLY A C 1
ATOM 1311 O O . GLY A 1 170 ? -14.206 -5.548 1.570 1.00 89.69 170 GLY A O 1
ATOM 1312 N N . GLY A 1 171 ? -14.284 -7.658 2.354 1.00 90.25 171 GLY A N 1
ATOM 1313 C CA . GLY A 1 171 ? -15.690 -7.893 2.040 1.00 90.25 171 GLY A CA 1
ATOM 1314 C C . GLY A 1 171 ? -15.966 -7.857 0.536 1.00 90.25 171 GLY A C 1
ATOM 1315 O O . GLY A 1 171 ? -15.126 -8.243 -0.279 1.00 90.25 171 GLY A O 1
ATOM 1316 N N . LYS A 1 172 ? -17.152 -7.360 0.181 1.00 93.75 172 LYS A N 1
ATOM 1317 C CA . LYS A 1 172 ? -17.660 -7.364 -1.192 1.00 93.75 172 LYS A CA 1
ATOM 1318 C C . LYS A 1 172 ? -16.800 -6.541 -2.176 1.00 93.75 172 LYS A C 1
ATOM 1320 O O . LYS A 1 172 ? -16.512 -7.072 -3.245 1.00 93.75 172 LYS A O 1
ATOM 1325 N N . PRO A 1 173 ? -16.316 -5.321 -1.852 1.00 95.19 173 PRO A N 1
ATOM 1326 C CA . PRO A 1 173 ? -15.476 -4.545 -2.773 1.00 95.19 173 PRO A CA 1
ATOM 1327 C C . PR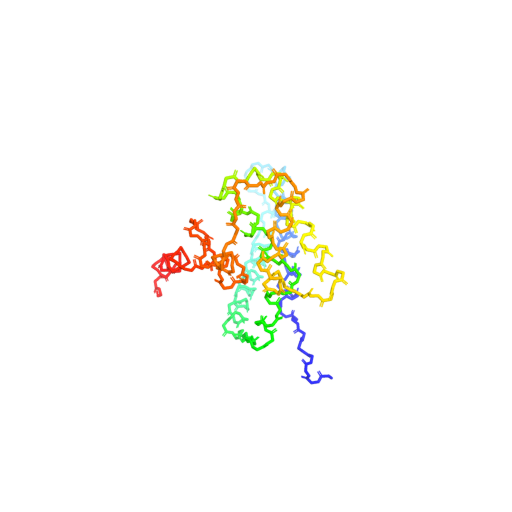O A 1 173 ? -14.186 -5.257 -3.186 1.00 95.19 173 PRO A C 1
ATOM 1329 O O . PRO A 1 173 ? -13.786 -5.188 -4.348 1.00 95.19 173 PRO A O 1
ATOM 1332 N N . PHE A 1 174 ? -13.541 -5.957 -2.249 1.00 95.75 174 PHE A N 1
ATOM 1333 C CA . PHE A 1 174 ? -12.340 -6.735 -2.543 1.00 95.75 174 PHE A CA 1
ATOM 1334 C C . PHE A 1 174 ? -12.650 -7.912 -3.473 1.00 95.75 174 PHE A C 1
ATOM 1336 O O . PHE A 1 174 ? -11.934 -8.123 -4.449 1.00 95.75 174 PHE A O 1
ATOM 1343 N N . GLU A 1 175 ? -13.725 -8.657 -3.202 1.00 94.88 175 G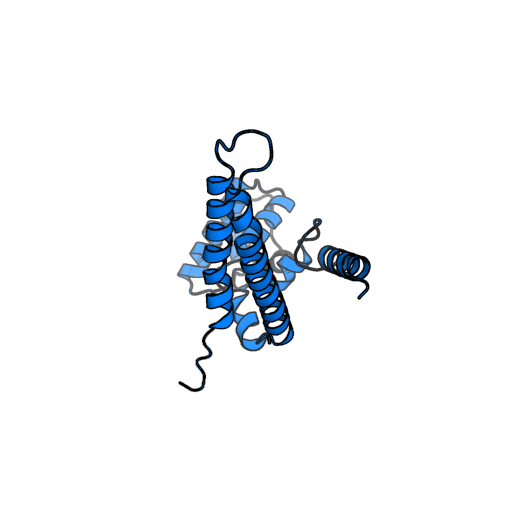LU A N 1
ATOM 1344 C CA . GLU A 1 175 ? -14.151 -9.781 -4.044 1.00 94.88 175 GLU A CA 1
ATOM 1345 C C . GLU A 1 175 ? -14.493 -9.325 -5.469 1.00 94.88 175 GLU A C 1
ATOM 1347 O O . GLU A 1 175 ? -14.051 -9.937 -6.441 1.00 94.88 175 GLU A O 1
ATOM 1352 N N . GLU A 1 176 ? -15.219 -8.214 -5.605 1.00 95.38 176 GLU A N 1
ATOM 1353 C CA . GLU A 1 176 ? -15.535 -7.602 -6.899 1.00 95.38 176 GLU A CA 1
ATOM 1354 C C . GLU A 1 176 ? -14.268 -7.174 -7.649 1.00 95.38 176 GLU A C 1
ATOM 1356 O O . GLU A 1 176 ? -14.117 -7.473 -8.836 1.00 95.38 176 GLU A O 1
ATOM 1361 N N . GLN A 1 177 ? -13.323 -6.524 -6.962 1.00 96.19 177 GLN A N 1
ATOM 1362 C CA . GLN A 1 177 ? -12.060 -6.104 -7.565 1.00 96.19 177 GLN A CA 1
ATOM 1363 C C . GLN A 1 177 ? -11.204 -7.303 -7.991 1.00 96.19 177 GLN A C 1
ATOM 1365 O O . GLN A 1 177 ? -10.627 -7.292 -9.081 1.00 96.19 177 GLN A O 1
ATOM 1370 N N . LEU A 1 178 ? -11.135 -8.345 -7.161 1.00 95.69 178 LEU A N 1
ATOM 1371 C CA . LEU A 1 178 ? -10.409 -9.573 -7.468 1.00 95.69 178 LEU A CA 1
ATOM 1372 C C . LEU A 1 178 ? -11.001 -10.271 -8.695 1.00 95.69 178 LEU A C 1
ATOM 1374 O O . LEU A 1 178 ? -10.255 -10.665 -9.589 1.00 95.69 178 LEU A O 1
ATOM 1378 N N . ASN A 1 179 ? -12.328 -10.389 -8.762 1.00 96.06 179 ASN A N 1
ATOM 1379 C CA . ASN A 1 179 ? -13.013 -10.985 -9.907 1.00 96.06 179 ASN A CA 1
ATOM 1380 C C . ASN A 1 179 ? -12.815 -10.155 -11.182 1.00 96.06 179 ASN A C 1
ATOM 1382 O O . ASN A 1 179 ? -12.546 -10.725 -12.235 1.00 96.06 179 ASN A O 1
ATOM 1386 N N . SER A 1 180 ? -12.847 -8.822 -11.086 1.00 96.38 180 SER A N 1
ATOM 1387 C CA . SER A 1 180 ? -12.559 -7.957 -12.235 1.00 96.38 180 SER A CA 1
ATOM 1388 C C . SER A 1 180 ? -11.134 -8.151 -12.763 1.00 96.38 180 SER A C 1
ATOM 1390 O O . SER A 1 180 ? -10.919 -8.184 -13.974 1.00 96.38 180 SER A O 1
ATOM 1392 N N . TRP A 1 181 ? -10.145 -8.309 -11.876 1.00 96.88 181 TRP A N 1
ATOM 1393 C CA . TRP A 1 181 ? -8.769 -8.593 -12.293 1.00 96.88 181 TRP A CA 1
ATOM 1394 C C . TRP A 1 181 ? -8.617 -9.975 -12.913 1.00 96.88 181 TRP A C 1
ATOM 1396 O O . TRP A 1 181 ? -7.923 -10.104 -13.919 1.00 96.88 181 TRP A O 1
ATOM 1406 N N . LYS A 1 182 ? -9.284 -10.981 -12.348 1.00 97.06 182 LYS A N 1
ATOM 1407 C CA . LYS A 1 182 ? -9.334 -12.335 -12.904 1.00 97.06 182 LYS A CA 1
ATOM 1408 C C . LYS A 1 182 ? -9.880 -12.347 -14.328 1.00 97.06 182 LYS A C 1
ATOM 1410 O O . LYS A 1 182 ? -9.214 -12.837 -15.232 1.00 97.06 182 LYS A O 1
ATOM 1415 N N . GLU A 1 183 ? -11.010 -11.679 -14.550 1.00 97.69 183 GLU A N 1
ATOM 1416 C CA . GLU A 1 183 ? -11.612 -11.530 -15.878 1.00 97.69 183 GLU A CA 1
ATOM 1417 C C . GLU A 1 183 ? -10.670 -10.819 -16.864 1.00 97.69 183 GLU A C 1
ATOM 1419 O O . GLU A 1 183 ? -10.438 -11.311 -17.965 1.00 97.69 183 GLU A O 1
ATOM 1424 N N . ARG A 1 184 ? -10.060 -9.696 -16.456 1.00 97.75 184 ARG A N 1
ATOM 1425 C CA . ARG A 1 184 ? -9.111 -8.938 -17.297 1.00 97.75 184 ARG A CA 1
ATOM 1426 C C . ARG A 1 184 ? -7.860 -9.730 -17.671 1.00 97.75 184 ARG A C 1
ATOM 1428 O O . ARG A 1 184 ? -7.288 -9.484 -18.729 1.00 97.75 184 ARG A O 1
ATOM 1435 N N . LEU A 1 185 ? -7.406 -10.613 -16.784 1.00 96.62 185 LEU A N 1
ATOM 1436 C CA . LEU A 1 185 ? -6.199 -11.419 -16.966 1.00 96.62 185 LEU A CA 1
ATOM 1437 C C . LEU A 1 185 ? -6.489 -12.813 -17.544 1.00 96.62 185 LEU A C 1
ATOM 1439 O O . LEU A 1 185 ? -5.544 -13.515 -17.896 1.00 96.62 185 LEU A O 1
ATOM 1443 N N . GLY A 1 186 ? -7.760 -13.207 -17.663 1.00 95.44 186 GLY A N 1
ATOM 1444 C CA . GLY A 1 186 ? -8.170 -14.520 -18.162 1.00 95.44 186 GLY A CA 1
ATOM 1445 C C . GLY A 1 186 ? -7.815 -15.687 -17.231 1.00 95.44 186 GLY A C 1
ATOM 1446 O O . GLY A 1 186 ? -7.463 -16.757 -17.726 1.00 95.44 186 GLY A O 1
ATOM 1447 N N . VAL A 1 187 ? -7.872 -15.477 -15.909 1.00 89.62 187 VAL A N 1
ATOM 1448 C CA . VAL A 1 187 ? -7.557 -16.471 -14.853 1.00 89.62 187 VAL A CA 1
ATOM 1449 C C . VAL A 1 187 ? -8.729 -16.755 -13.929 1.00 89.62 187 VAL A C 1
ATOM 1451 O O . VAL A 1 187 ? -9.571 -15.854 -13.736 1.00 89.62 187 VAL A O 1
#